Protein AF-A0A366EVU4-F1 (afdb_monomer_lite)

Foldseek 3Di:
DPDPQDADPDPVSLLVQQVVDPARPLRSLVVCLVCCVVCVVVLLVLLQCVLVVPCVRAPLSSNLSSLLSCLQVLALSCQLSLLSCLQAPQCNCVSNPVVLQQPLLQSNLSNPPLPLVSLLNSLQRPNGHLSNSLSSLLSSLLCCLPPVSDDPVVNVVSLVCCLPPGDDQAAGPSLVSSLLSCLLNLVPVCLVVNVVCVVSHNYPDPSADSVNSVVSSVQLVVDPSSCRSSVVSNSHHSNDSSVSVVVVVVVVVVVVVVVVVVVVVVPD

pLDDT: mean 89.35, std 13.61, range [29.69, 98.88]

Radius of gyration: 19.66 Å; chains: 1; bounding box: 48×46×54 Å

InterPro domains:
  IPR010602 Protein of unknown function DUF1186 [PF06685] (65-185)

Sequence (268 aa):
MPTDTTLPTTWNDALKALDDIEDPPREVLSWASANWDAAATRLVERLGEFAAGRRDRVSAAEAFYIAHLCGEKAETRAFPILCRLIAEDPRIADWLDDAVTETLPGILIRVFDGDAARLRNAIESEAGDAFARASALAALGYLVRARAAMTDGDMRAFLRRLRRDAAPRRESVFWLIWASTAADLGFAGMRAEVADLRREGFIPEGDFSRADFDARVALARSDATGLRAFAFDFVTPLDDATSAILTMAGVQAAQAARRLQALSAGRR

Secondary structure (DSSP, 8-state):
-----PPPSSHHHHHHHHHS-SS--HHHHHHHHHTHHHHHHHHHHHHHHHHTT-TTTS-HHHHHHHHHHHHHTT-GGGHHHHHHHHHH-TTHHHHHTTHHHHTHHHHHHHH--S-HHHHHHHHH-TTS-HHHHHHHHHHHHHHHHHS--S-HHHHHHHHHHHHHHPSP-SS-HHHHHHHHHHHHTT-GGGHHHHHHHHHTTSS-TTTS-HHHHHHHHHHHTSSSS--HHHHHTT------HHHHHHHHHHHHHHHHHHHHHHHHHTT-

Structure (mmCIF, N/CA/C/O backbone):
data_AF-A0A366EVU4-F1
#
_entry.id   AF-A0A366EVU4-F1
#
loop_
_atom_site.group_PDB
_atom_site.id
_atom_site.type_symbol
_atom_site.label_atom_id
_atom_site.label_alt_id
_atom_site.label_comp_id
_atom_site.label_asym_id
_atom_site.label_entity_id
_atom_site.label_seq_id
_atom_site.pdbx_PDB_ins_code
_atom_site.Cartn_x
_atom_site.Cartn_y
_atom_site.Cartn_z
_atom_site.occupancy
_atom_site.B_iso_or_equiv
_atom_site.auth_seq_id
_atom_site.auth_comp_id
_atom_site.auth_asym_id
_atom_site.auth_atom_id
_atom_site.pdbx_PDB_model_num
ATOM 1 N N . MET A 1 1 ? 25.890 21.118 -16.050 1.00 29.69 1 MET A N 1
ATOM 2 C CA . MET A 1 1 ? 26.001 21.015 -17.523 1.00 29.69 1 MET A CA 1
ATOM 3 C C . MET A 1 1 ? 24.804 20.219 -18.006 1.00 29.69 1 MET A C 1
ATOM 5 O O . MET A 1 1 ? 24.440 19.307 -17.276 1.00 29.69 1 MET A O 1
ATOM 9 N N . PRO A 1 2 ? 24.180 20.534 -19.151 1.00 34.12 2 PRO A N 1
ATOM 10 C CA . PRO A 1 2 ? 23.148 19.661 -19.688 1.00 34.12 2 PRO A CA 1
ATOM 11 C C . PRO A 1 2 ? 23.840 18.377 -20.155 1.00 34.12 2 PRO A C 1
ATOM 13 O O . PRO A 1 2 ? 24.667 18.414 -21.064 1.00 34.12 2 PRO A O 1
ATOM 16 N N . THR A 1 3 ? 23.584 17.264 -19.475 1.00 42.91 3 THR A N 1
ATOM 17 C CA . THR A 1 3 ? 23.908 15.943 -20.007 1.00 42.91 3 THR A CA 1
ATOM 18 C C . THR A 1 3 ? 23.044 15.751 -21.243 1.00 42.91 3 THR A C 1
ATOM 20 O O . THR A 1 3 ? 21.816 15.762 -21.155 1.00 42.91 3 THR A O 1
ATOM 23 N N . ASP A 1 4 ? 23.691 15.654 -22.402 1.00 44.03 4 ASP A N 1
ATOM 24 C CA . ASP A 1 4 ? 23.068 15.259 -23.661 1.00 44.03 4 ASP A CA 1
ATOM 25 C C . ASP A 1 4 ? 22.513 13.843 -23.475 1.00 44.03 4 ASP A C 1
ATOM 27 O O . ASP A 1 4 ? 23.221 12.845 -23.601 1.00 44.03 4 ASP A O 1
ATOM 31 N N . THR A 1 5 ? 21.273 13.767 -23.001 1.00 54.59 5 THR A N 1
ATOM 32 C CA . THR A 1 5 ? 20.633 12.506 -22.651 1.00 54.59 5 THR A CA 1
ATOM 33 C C . THR A 1 5 ? 19.845 12.090 -23.873 1.00 54.59 5 THR A C 1
ATOM 35 O O . THR A 1 5 ? 18.662 12.398 -24.016 1.00 54.59 5 THR A O 1
ATOM 38 N N . THR A 1 6 ? 20.531 11.448 -24.815 1.00 65.75 6 THR A N 1
ATOM 39 C CA . THR A 1 6 ? 19.868 10.769 -25.926 1.00 65.75 6 THR A CA 1
ATOM 40 C C . THR A 1 6 ? 18.819 9.824 -25.353 1.00 65.75 6 THR A C 1
ATOM 42 O O . THR A 1 6 ? 19.146 8.995 -24.501 1.00 65.75 6 THR A O 1
ATOM 45 N N . LEU A 1 7 ? 17.566 9.965 -25.802 1.00 66.44 7 LEU A N 1
ATOM 46 C CA . LEU A 1 7 ? 16.475 9.090 -25.380 1.00 66.44 7 LEU A CA 1
ATOM 47 C C . LEU A 1 7 ? 16.879 7.618 -25.564 1.00 66.44 7 LEU A C 1
ATOM 49 O O . LEU A 1 7 ? 17.498 7.295 -26.585 1.00 66.44 7 LEU A O 1
ATOM 53 N N . PRO A 1 8 ? 16.515 6.727 -24.622 1.00 73.25 8 PRO A N 1
ATOM 54 C CA . PRO A 1 8 ? 16.787 5.306 -24.760 1.00 73.25 8 PRO A CA 1
ATOM 55 C C . PRO A 1 8 ? 16.270 4.780 -26.099 1.00 73.25 8 PRO A C 1
ATOM 57 O O . PRO A 1 8 ? 15.150 5.084 -26.512 1.00 73.25 8 PRO A O 1
ATOM 60 N N . THR A 1 9 ? 17.080 3.973 -26.779 1.00 77.06 9 THR A N 1
ATOM 61 C CA . THR A 1 9 ? 16.638 3.253 -27.986 1.00 77.06 9 THR A CA 1
ATOM 62 C C . THR A 1 9 ? 16.285 1.803 -27.680 1.00 77.06 9 THR A C 1
ATOM 64 O O . THR A 1 9 ? 15.547 1.165 -28.429 1.00 77.06 9 THR A O 1
ATOM 67 N N . THR A 1 10 ? 16.772 1.293 -26.547 1.00 76.19 10 THR A N 1
ATOM 68 C CA . THR A 1 10 ? 16.483 -0.040 -26.030 1.00 76.19 10 THR A CA 1
ATOM 69 C C . THR A 1 10 ? 16.178 -0.000 -24.536 1.00 76.19 10 THR A C 1
ATOM 71 O O . THR A 1 10 ? 16.525 0.939 -23.821 1.00 76.19 10 THR A O 1
ATOM 74 N N . TRP A 1 11 ? 15.583 -1.081 -24.032 1.00 73.50 11 TRP A N 1
ATOM 75 C CA . TRP A 1 11 ? 15.345 -1.236 -22.599 1.00 73.50 11 TRP A CA 1
ATOM 76 C C . TRP A 1 11 ? 16.615 -1.341 -21.761 1.00 73.50 11 TRP A C 1
ATOM 78 O O . TRP A 1 11 ? 16.613 -0.900 -20.621 1.00 73.50 11 TRP A O 1
ATOM 88 N N . ASN A 1 12 ? 17.706 -1.884 -22.304 1.00 74.75 12 ASN A N 1
ATOM 89 C CA . ASN A 1 12 ? 18.972 -1.899 -21.573 1.00 74.75 12 ASN A CA 1
ATOM 90 C C . ASN A 1 12 ? 19.539 -0.481 -21.421 1.00 74.75 12 ASN A C 1
ATOM 92 O O . ASN A 1 12 ? 20.110 -0.178 -20.378 1.00 74.75 12 ASN A O 1
ATOM 96 N N . ASP A 1 13 ? 19.330 0.389 -22.415 1.00 76.06 13 ASP A N 1
ATOM 97 C CA . ASP A 1 13 ? 19.729 1.798 -22.329 1.00 76.06 13 ASP A CA 1
ATOM 98 C C . ASP A 1 13 ? 18.896 2.534 -21.274 1.00 76.06 13 ASP A C 1
ATOM 100 O O . ASP A 1 13 ? 19.444 3.300 -20.487 1.00 76.06 13 ASP A O 1
ATOM 104 N N . ALA A 1 14 ? 17.585 2.262 -21.221 1.00 74.44 14 ALA A N 1
ATOM 105 C CA . ALA A 1 14 ? 16.696 2.845 -20.221 1.00 74.44 14 ALA A CA 1
ATOM 106 C C . ALA A 1 14 ? 17.082 2.405 -18.802 1.00 74.44 14 ALA A C 1
ATOM 108 O O . ALA A 1 14 ? 17.233 3.254 -17.934 1.00 74.44 14 ALA A O 1
ATOM 109 N N . LEU A 1 15 ? 17.308 1.106 -18.571 1.00 71.44 15 LEU A N 1
ATOM 110 C CA . LEU A 1 15 ? 17.723 0.594 -17.257 1.00 71.44 15 LEU A CA 1
ATOM 111 C C . LEU A 1 15 ? 19.074 1.167 -16.823 1.00 71.44 15 LEU A C 1
ATOM 113 O O . LEU A 1 15 ? 19.212 1.607 -15.688 1.00 71.44 15 LEU A O 1
ATOM 117 N N . LYS A 1 16 ? 20.042 1.245 -17.742 1.00 74.19 16 LYS A N 1
ATOM 118 C CA . LYS A 1 16 ? 21.331 1.880 -17.459 1.00 74.19 16 LYS A CA 1
ATOM 119 C C . LYS A 1 16 ? 21.164 3.355 -17.077 1.00 74.19 16 LYS A C 1
ATOM 121 O O . LYS A 1 16 ? 21.779 3.809 -16.122 1.00 74.19 16 LYS A O 1
ATOM 126 N N . ALA A 1 17 ? 20.305 4.090 -17.784 1.00 70.38 17 ALA A N 1
ATOM 127 C CA . ALA A 1 17 ? 20.014 5.484 -17.459 1.00 70.38 17 ALA A CA 1
ATOM 128 C C . ALA A 1 17 ? 19.294 5.652 -16.107 1.00 70.38 17 ALA A C 1
ATOM 130 O O . ALA A 1 17 ? 19.452 6.688 -15.471 1.00 70.38 17 ALA A O 1
ATOM 131 N N . LEU A 1 18 ? 18.522 4.656 -15.665 1.00 68.25 18 LEU A N 1
ATOM 132 C CA . LEU A 1 18 ? 17.881 4.649 -14.346 1.00 68.25 18 LEU A CA 1
ATOM 133 C C . LEU A 1 18 ? 18.858 4.305 -13.207 1.00 68.25 18 LEU A C 1
ATOM 135 O O . LEU A 1 18 ? 18.639 4.748 -12.084 1.00 68.25 18 LEU A O 1
ATOM 139 N N . ASP A 1 19 ? 19.919 3.543 -13.489 1.00 66.81 19 ASP A N 1
ATOM 140 C CA . ASP A 1 19 ? 20.976 3.205 -12.523 1.00 66.81 19 ASP A CA 1
ATOM 141 C C . ASP A 1 19 ? 22.021 4.324 -12.359 1.00 66.81 19 ASP A C 1
ATOM 143 O O . ASP A 1 19 ? 22.561 4.514 -11.270 1.00 66.81 19 ASP A O 1
ATOM 147 N N . ASP A 1 20 ? 22.322 5.058 -13.435 1.00 60.28 20 ASP A N 1
ATOM 148 C CA . ASP A 1 20 ? 23.420 6.034 -13.475 1.00 60.28 20 ASP A CA 1
ATOM 149 C C . ASP A 1 20 ? 23.043 7.425 -12.903 1.00 60.28 20 ASP A C 1
ATOM 151 O O . ASP A 1 20 ? 23.913 8.297 -12.815 1.00 60.28 20 ASP A O 1
ATOM 155 N N . ILE A 1 21 ? 21.778 7.679 -12.529 1.00 57.12 21 ILE A N 1
ATOM 156 C CA . ILE A 1 21 ? 21.296 9.036 -12.210 1.00 57.12 21 ILE A CA 1
ATOM 157 C C . ILE A 1 21 ? 20.539 9.075 -10.873 1.00 57.12 21 ILE A C 1
ATOM 159 O O . ILE A 1 21 ? 19.572 8.351 -10.662 1.00 57.12 21 ILE A O 1
ATOM 163 N N . GLU A 1 22 ? 20.965 9.985 -9.989 1.00 51.53 22 GLU A N 1
ATOM 164 C CA . GLU A 1 22 ? 20.326 10.298 -8.695 1.00 51.53 22 GLU A CA 1
ATOM 165 C C . GLU A 1 22 ? 18.906 10.892 -8.865 1.00 51.53 22 GLU A C 1
ATOM 167 O O . GLU A 1 22 ? 18.117 10.900 -7.929 1.00 51.53 22 GLU A O 1
ATOM 172 N N . ASP A 1 23 ? 18.575 11.348 -10.079 1.00 55.62 23 ASP A N 1
ATOM 173 C CA . ASP A 1 23 ? 17.294 11.930 -10.489 1.00 55.62 23 ASP A CA 1
ATOM 174 C C . ASP A 1 23 ? 17.009 11.557 -11.965 1.00 55.62 23 ASP A C 1
ATOM 176 O O . ASP A 1 23 ? 17.580 12.154 -12.885 1.00 55.62 23 ASP A O 1
ATOM 180 N N . PRO A 1 24 ? 16.216 10.511 -12.246 1.00 59.44 24 PRO A N 1
ATOM 181 C CA . PRO A 1 24 ? 16.058 9.991 -13.593 1.00 59.44 24 PRO A CA 1
ATOM 182 C C . PRO A 1 24 ? 15.385 11.058 -14.467 1.00 59.44 24 PRO A C 1
ATOM 184 O O . PRO A 1 24 ? 14.379 11.653 -14.065 1.00 59.44 24 PRO A O 1
ATOM 187 N N . PRO A 1 25 ? 15.878 11.287 -15.693 1.00 66.69 25 PRO A N 1
ATOM 188 C CA . PRO A 1 25 ? 15.251 12.225 -16.600 1.00 66.69 25 PRO A CA 1
ATOM 189 C C . PRO A 1 25 ? 13.797 11.797 -16.791 1.00 66.69 25 PRO A C 1
ATOM 191 O O . PRO A 1 25 ? 13.524 10.640 -17.131 1.00 66.69 25 PRO A O 1
ATOM 194 N N . ARG A 1 26 ? 12.856 12.724 -16.581 1.00 75.56 26 ARG A N 1
ATOM 195 C CA . ARG A 1 26 ? 11.415 12.559 -16.861 1.00 75.56 26 ARG A CA 1
ATOM 196 C C . ARG A 1 26 ? 11.188 11.842 -18.194 1.00 75.56 26 ARG A C 1
ATOM 198 O O . ARG A 1 26 ? 10.256 11.053 -18.347 1.00 75.56 26 ARG A O 1
ATOM 205 N N . GLU A 1 27 ? 12.056 12.126 -19.152 1.00 76.81 27 GLU A N 1
ATOM 206 C CA . GLU A 1 27 ? 12.113 11.572 -20.490 1.00 76.81 27 GLU A CA 1
ATOM 207 C C . GLU A 1 27 ? 12.311 10.046 -20.515 1.00 76.81 27 GLU A C 1
ATOM 209 O O . GLU A 1 27 ? 11.649 9.369 -21.301 1.00 76.81 27 GLU A O 1
ATOM 214 N N . VAL A 1 28 ? 13.157 9.486 -19.643 1.00 78.69 28 VAL A N 1
ATOM 215 C CA . VAL A 1 28 ? 13.416 8.037 -19.553 1.00 78.69 28 VAL A CA 1
ATOM 216 C C . VAL A 1 28 ? 12.201 7.306 -18.990 1.00 78.69 28 VAL A C 1
ATOM 218 O O . VAL A 1 28 ? 11.777 6.308 -19.570 1.00 78.69 28 VAL A O 1
ATOM 221 N N . LEU A 1 29 ? 11.591 7.823 -17.916 1.00 80.56 29 LEU A N 1
ATOM 222 C CA . LEU A 1 29 ? 10.367 7.248 -17.340 1.00 80.56 29 LEU A CA 1
ATOM 223 C C . LEU A 1 29 ? 9.184 7.338 -18.312 1.00 80.56 29 LEU A C 1
ATOM 225 O O . LEU A 1 29 ? 8.443 6.369 -18.494 1.00 80.56 29 LEU A O 1
ATOM 229 N N . SER A 1 30 ? 9.058 8.467 -19.012 1.00 83.00 30 SER A N 1
ATOM 230 C CA . SER A 1 30 ? 8.025 8.657 -20.037 1.00 83.00 30 SER A CA 1
ATOM 231 C C . SER A 1 30 ? 8.215 7.692 -21.209 1.00 83.00 30 SER A C 1
ATOM 233 O O . SER A 1 30 ? 7.257 7.067 -21.665 1.00 83.00 30 SER A O 1
ATOM 235 N N . TRP A 1 31 ? 9.455 7.521 -21.681 1.00 84.88 31 TRP A N 1
ATOM 236 C CA . TRP A 1 31 ? 9.775 6.559 -22.735 1.00 84.88 31 TRP A CA 1
ATOM 237 C C . TRP A 1 31 ? 9.481 5.122 -22.288 1.00 84.88 31 TRP A C 1
ATOM 239 O O . TRP A 1 31 ? 8.867 4.358 -23.034 1.00 84.88 31 TRP A O 1
ATOM 249 N N . ALA A 1 32 ? 9.861 4.772 -21.060 1.00 83.94 32 ALA A N 1
ATOM 250 C CA . ALA A 1 32 ? 9.613 3.471 -20.452 1.00 83.94 32 ALA A CA 1
ATOM 251 C C . ALA A 1 32 ? 8.111 3.139 -20.387 1.00 83.94 32 ALA A C 1
ATOM 253 O O . ALA A 1 32 ? 7.691 2.066 -20.825 1.00 83.94 32 ALA A O 1
ATOM 254 N N . SER A 1 33 ? 7.284 4.080 -19.922 1.00 86.00 33 SER A N 1
ATOM 255 C CA . SER A 1 33 ? 5.824 3.917 -19.894 1.00 86.00 33 SER A CA 1
ATOM 256 C C . SER A 1 33 ? 5.210 3.785 -21.297 1.00 86.00 33 SER A C 1
ATOM 258 O O . SER A 1 33 ? 4.306 2.965 -21.513 1.00 86.00 33 SER A O 1
ATOM 260 N N . ALA A 1 34 ? 5.724 4.542 -22.274 1.00 88.75 34 ALA A N 1
ATOM 261 C CA . ALA A 1 34 ? 5.261 4.497 -23.663 1.00 88.75 34 ALA A CA 1
ATOM 262 C C . ALA A 1 34 ? 5.628 3.186 -24.384 1.00 88.75 34 ALA A C 1
ATOM 264 O O . ALA A 1 34 ? 4.917 2.771 -25.296 1.00 88.75 34 ALA A O 1
ATOM 265 N N . ASN A 1 35 ? 6.702 2.513 -23.963 1.00 88.81 35 ASN A N 1
ATOM 266 C CA . ASN A 1 35 ? 7.190 1.262 -24.557 1.00 88.81 35 ASN A CA 1
ATOM 267 C C . ASN A 1 35 ? 6.871 0.026 -23.695 1.00 88.81 35 ASN A C 1
ATOM 269 O O . ASN A 1 35 ? 7.536 -1.008 -23.816 1.00 88.81 35 ASN A O 1
ATOM 273 N N . TRP A 1 36 ? 5.857 0.127 -22.827 1.00 91.44 36 TRP A N 1
ATOM 274 C CA . TRP A 1 36 ? 5.520 -0.897 -21.837 1.00 91.44 36 TRP A CA 1
ATOM 275 C C . TRP A 1 36 ? 5.253 -2.280 -22.438 1.00 91.44 36 TRP A C 1
ATOM 277 O O . TRP A 1 36 ? 5.803 -3.261 -21.948 1.00 91.44 36 TRP A O 1
ATOM 287 N N . ASP A 1 37 ? 4.472 -2.381 -23.516 1.00 92.38 37 ASP A N 1
ATOM 288 C CA . ASP A 1 37 ? 4.055 -3.680 -24.072 1.00 92.38 37 ASP A CA 1
ATOM 289 C C . ASP A 1 37 ? 5.243 -4.545 -24.521 1.00 92.38 37 ASP A C 1
ATOM 291 O O . ASP A 1 37 ? 5.231 -5.766 -24.364 1.00 92.38 37 ASP A O 1
ATOM 295 N N . ALA A 1 38 ? 6.310 -3.915 -25.019 1.00 88.75 38 ALA A N 1
ATOM 296 C CA . ALA A 1 38 ? 7.547 -4.600 -25.390 1.00 88.75 38 ALA A CA 1
ATOM 297 C C . ALA A 1 38 ? 8.423 -4.961 -24.173 1.00 88.75 38 ALA A C 1
ATOM 299 O O . ALA A 1 38 ? 9.298 -5.823 -24.265 1.00 88.75 38 ALA A O 1
ATOM 300 N N . ALA A 1 39 ? 8.207 -4.294 -23.039 1.00 89.25 39 ALA A N 1
ATOM 301 C CA . ALA A 1 39 ? 9.029 -4.368 -21.835 1.00 89.25 39 ALA A CA 1
ATOM 302 C C . ALA A 1 39 ? 8.491 -5.299 -20.759 1.00 89.25 39 ALA A C 1
ATOM 304 O O . ALA A 1 39 ? 9.267 -5.896 -20.011 1.00 89.25 39 ALA A O 1
ATOM 305 N N . ALA A 1 40 ? 7.163 -5.338 -20.632 1.00 93.31 40 ALA A N 1
ATOM 306 C CA . ALA A 1 40 ? 6.477 -5.638 -19.384 1.00 93.31 40 ALA A CA 1
ATOM 307 C C . ALA A 1 40 ? 6.938 -6.966 -18.787 1.00 93.31 40 ALA A C 1
ATOM 309 O O . ALA A 1 40 ? 7.302 -7.036 -17.619 1.00 93.31 40 ALA A O 1
ATOM 310 N N . THR A 1 41 ? 7.012 -8.008 -19.619 1.00 95.19 41 THR A N 1
ATOM 311 C CA . THR A 1 41 ? 7.475 -9.336 -19.199 1.00 95.19 41 THR A CA 1
ATOM 312 C C . THR A 1 41 ? 8.881 -9.293 -18.602 1.00 95.19 41 THR A C 1
ATOM 314 O O . THR A 1 41 ? 9.074 -9.776 -17.491 1.00 95.19 41 THR A O 1
ATOM 317 N N . ARG A 1 42 ? 9.842 -8.650 -19.275 1.00 93.19 42 ARG A N 1
ATOM 318 C CA . ARG A 1 42 ? 11.226 -8.545 -18.789 1.00 93.19 42 ARG A CA 1
ATOM 319 C C . ARG A 1 42 ? 11.309 -7.729 -17.499 1.00 93.19 42 ARG A C 1
ATOM 321 O O . ARG A 1 42 ? 12.066 -8.088 -16.607 1.00 93.19 42 ARG A O 1
ATOM 328 N N . LEU A 1 43 ? 10.557 -6.636 -17.385 1.00 93.31 43 LEU A N 1
ATOM 329 C CA . LEU A 1 43 ? 10.581 -5.795 -16.183 1.00 93.31 43 LEU A CA 1
ATOM 330 C C . LEU A 1 43 ? 9.976 -6.519 -14.977 1.00 93.31 43 LEU A C 1
ATOM 332 O O . LEU A 1 43 ? 10.569 -6.524 -13.901 1.00 93.31 43 LEU A O 1
ATOM 336 N N . VAL A 1 44 ? 8.848 -7.206 -15.166 1.00 97.31 44 VAL A N 1
ATOM 337 C CA . VAL A 1 44 ? 8.234 -8.037 -14.121 1.00 97.31 44 VAL A CA 1
ATOM 338 C C . VAL A 1 44 ? 9.175 -9.165 -13.696 1.00 97.31 44 VAL A C 1
ATOM 340 O O . VAL A 1 44 ? 9.315 -9.422 -12.501 1.00 97.31 44 VAL A O 1
ATOM 343 N N . GLU A 1 45 ? 9.866 -9.810 -14.642 1.00 96.94 45 GLU A N 1
ATOM 344 C CA . GLU A 1 45 ? 10.896 -10.807 -14.333 1.00 96.94 45 GLU A CA 1
ATOM 345 C C . GLU A 1 45 ? 12.005 -10.210 -13.465 1.00 96.94 45 GLU A C 1
ATOM 347 O O . GLU A 1 45 ? 12.349 -10.809 -12.448 1.00 96.94 45 GLU A O 1
ATOM 352 N N . ARG A 1 46 ? 12.507 -9.014 -13.806 1.00 95.88 46 ARG A N 1
ATOM 353 C CA . ARG A 1 46 ? 13.543 -8.294 -13.042 1.00 95.88 46 ARG A CA 1
ATOM 354 C C . ARG A 1 46 ? 13.085 -7.940 -11.629 1.00 95.88 46 ARG A C 1
ATOM 356 O O . ARG A 1 46 ? 13.803 -8.239 -10.675 1.00 95.88 46 ARG A O 1
ATOM 363 N N . LEU A 1 47 ? 11.859 -7.446 -11.458 1.00 97.44 47 LEU A N 1
ATOM 364 C CA . LEU A 1 47 ? 11.274 -7.251 -10.125 1.00 97.44 47 LEU A CA 1
ATOM 365 C C . LEU A 1 47 ? 11.184 -8.575 -9.344 1.00 97.44 47 LEU A C 1
ATOM 367 O O . LEU A 1 47 ? 11.470 -8.622 -8.147 1.00 97.44 47 LEU A O 1
ATOM 371 N N . GLY A 1 48 ? 10.849 -9.674 -10.025 1.00 98.19 48 GLY A N 1
ATOM 372 C CA . GLY A 1 48 ? 10.873 -11.021 -9.455 1.00 98.19 48 GLY A CA 1
ATOM 373 C C . GLY A 1 48 ? 12.276 -11.482 -9.038 1.00 98.19 48 GLY A C 1
ATOM 374 O O . GLY A 1 48 ? 12.428 -12.093 -7.979 1.00 98.19 48 GLY A O 1
ATOM 375 N N . GLU A 1 49 ? 13.317 -11.176 -9.820 1.00 97.75 49 GLU A N 1
ATOM 376 C CA . GLU A 1 49 ? 14.711 -11.477 -9.461 1.00 97.75 49 GLU A CA 1
ATOM 377 C C . GLU A 1 49 ? 15.134 -10.718 -8.198 1.00 97.75 49 GLU A C 1
ATOM 379 O O . GLU A 1 49 ? 15.721 -11.309 -7.286 1.00 97.75 49 GLU A O 1
ATOM 384 N N . PHE A 1 50 ? 14.774 -9.436 -8.119 1.00 97.25 50 PHE A N 1
ATOM 385 C CA . PHE A 1 50 ? 15.028 -8.580 -6.965 1.00 97.25 50 PHE A CA 1
ATOM 386 C C . PHE A 1 50 ? 14.349 -9.105 -5.692 1.00 97.25 50 PHE A C 1
ATOM 388 O O . PHE A 1 50 ? 14.993 -9.219 -4.642 1.00 97.25 50 PHE A O 1
ATOM 395 N N . ALA A 1 51 ? 13.076 -9.503 -5.797 1.00 97.25 51 ALA A N 1
ATOM 396 C CA . ALA A 1 51 ? 12.317 -10.124 -4.710 1.00 97.25 51 ALA A CA 1
ATOM 397 C C . ALA A 1 51 ? 12.863 -11.499 -4.299 1.00 97.25 51 ALA A C 1
ATOM 399 O O . ALA A 1 51 ? 12.745 -11.894 -3.144 1.00 97.25 51 ALA A O 1
ATOM 400 N N . ALA A 1 52 ? 13.510 -12.220 -5.218 1.00 96.94 52 ALA A N 1
ATOM 401 C CA . ALA A 1 52 ? 14.223 -13.461 -4.921 1.00 96.94 52 ALA A CA 1
ATOM 402 C C . ALA A 1 52 ? 15.617 -13.237 -4.297 1.00 96.94 52 ALA A C 1
ATOM 404 O O . ALA A 1 52 ? 16.358 -14.200 -4.109 1.00 96.94 52 ALA A O 1
ATOM 405 N N . GLY A 1 53 ? 15.992 -11.989 -3.992 1.00 94.56 53 GLY A N 1
ATOM 406 C CA . GLY A 1 53 ? 17.260 -11.644 -3.348 1.00 94.56 53 GLY A CA 1
ATOM 407 C C . GLY A 1 53 ? 18.439 -11.456 -4.305 1.00 94.56 53 GLY A C 1
ATOM 408 O O . GLY A 1 53 ? 19.559 -11.273 -3.835 1.00 94.56 53 GLY A O 1
ATOM 409 N N . ARG A 1 54 ? 18.220 -11.447 -5.631 1.00 94.31 54 ARG A N 1
ATOM 410 C CA . ARG A 1 54 ? 19.275 -11.216 -6.642 1.00 94.31 54 ARG A CA 1
ATOM 411 C C . ARG A 1 54 ? 19.617 -9.728 -6.788 1.00 94.31 54 ARG A C 1
ATOM 413 O O . ARG A 1 54 ? 19.525 -9.148 -7.869 1.00 94.31 54 ARG A O 1
ATOM 420 N N . ARG A 1 55 ? 19.992 -9.106 -5.665 1.00 88.94 55 ARG A N 1
ATOM 421 C CA . ARG A 1 55 ? 20.350 -7.678 -5.545 1.00 88.94 55 ARG A CA 1
ATOM 422 C C . ARG A 1 55 ? 21.683 -7.336 -6.229 1.00 88.94 55 ARG A C 1
ATOM 424 O O . ARG A 1 55 ? 21.993 -6.169 -6.411 1.00 88.94 55 ARG A O 1
ATOM 431 N N . ASP A 1 56 ? 22.451 -8.348 -6.629 1.00 89.50 56 ASP A N 1
ATOM 432 C CA . ASP A 1 56 ? 23.622 -8.241 -7.505 1.00 89.50 56 ASP A CA 1
ATOM 433 C C . ASP A 1 56 ? 23.252 -8.010 -8.983 1.00 89.50 56 ASP A C 1
ATOM 435 O O . ASP A 1 56 ? 24.099 -7.580 -9.763 1.00 89.50 56 ASP A O 1
ATOM 439 N N . ARG A 1 57 ? 22.005 -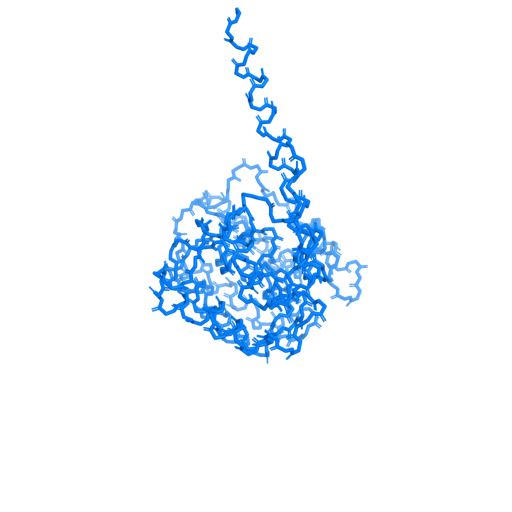8.310 -9.382 1.00 87.62 57 ARG A N 1
ATOM 440 C CA . ARG A 1 57 ? 21.540 -8.246 -10.783 1.00 87.62 57 ARG A CA 1
ATOM 441 C C . ARG A 1 57 ? 20.539 -7.140 -11.073 1.00 87.62 57 ARG A C 1
ATOM 443 O O . ARG A 1 57 ? 20.379 -6.760 -12.235 1.00 87.62 57 ARG A O 1
ATOM 45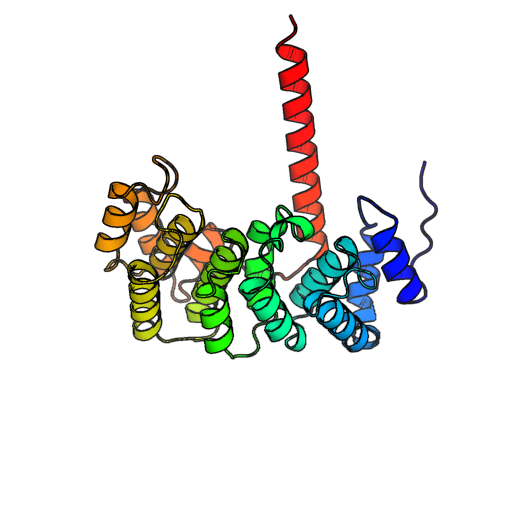0 N N . VAL A 1 58 ? 19.817 -6.720 -10.043 1.00 90.50 58 VAL A N 1
ATOM 451 C CA . VAL A 1 58 ? 18.780 -5.694 -10.109 1.00 90.50 58 VAL A CA 1
ATOM 452 C C . VAL A 1 58 ? 19.041 -4.746 -8.953 1.00 90.50 58 VAL A C 1
ATOM 454 O O . VAL A 1 58 ? 19.045 -5.172 -7.793 1.00 90.50 58 VAL A O 1
ATOM 457 N N . SER A 1 59 ? 19.321 -3.488 -9.279 1.00 91.06 59 SER A N 1
ATOM 458 C CA . SER A 1 59 ? 19.632 -2.469 -8.283 1.00 91.06 59 SER A CA 1
ATOM 459 C C . SER A 1 59 ? 18.371 -2.053 -7.508 1.00 91.06 59 SER A C 1
ATOM 461 O O . SER A 1 59 ? 17.240 -2.358 -7.896 1.00 91.06 59 SER A O 1
ATOM 463 N N . ALA A 1 60 ? 18.560 -1.354 -6.387 1.00 91.62 60 ALA A N 1
ATOM 464 C CA . ALA A 1 60 ? 17.460 -0.754 -5.629 1.00 91.62 60 ALA A CA 1
ATOM 465 C C . ALA A 1 60 ? 16.702 0.301 -6.453 1.00 91.62 60 ALA A C 1
ATOM 467 O O . ALA A 1 60 ? 15.473 0.270 -6.492 1.00 91.62 60 ALA A O 1
ATOM 468 N N . ALA A 1 61 ? 17.435 1.177 -7.150 1.00 88.06 61 ALA A N 1
ATOM 469 C CA . ALA A 1 61 ? 16.865 2.205 -8.018 1.00 88.06 61 ALA A CA 1
ATOM 470 C C . ALA A 1 61 ? 16.043 1.576 -9.149 1.00 88.06 61 ALA A C 1
ATOM 472 O O . ALA A 1 61 ? 14.912 1.971 -9.422 1.00 88.06 61 ALA A O 1
ATOM 473 N N . GLU A 1 62 ? 16.563 0.519 -9.761 1.00 89.62 62 GLU A N 1
ATOM 474 C CA . GLU A 1 62 ? 15.855 -0.179 -10.819 1.00 89.62 62 GLU A CA 1
ATOM 475 C C . GLU A 1 62 ? 14.536 -0.797 -10.329 1.00 89.62 62 GLU A C 1
ATOM 477 O O . GLU A 1 62 ? 13.484 -0.607 -10.945 1.00 89.62 62 GLU A O 1
ATOM 482 N N . ALA A 1 63 ? 14.567 -1.500 -9.192 1.00 94.50 63 ALA A N 1
ATOM 483 C CA . ALA A 1 63 ? 13.370 -2.082 -8.592 1.00 94.50 63 ALA A CA 1
ATOM 484 C C . ALA A 1 63 ? 12.338 -1.013 -8.200 1.00 94.50 63 ALA A C 1
ATOM 486 O O . ALA A 1 63 ? 11.140 -1.223 -8.410 1.00 94.50 63 ALA A O 1
ATOM 487 N N . PHE A 1 64 ? 12.800 0.137 -7.698 1.00 94.31 64 PHE A N 1
ATOM 488 C CA . PHE A 1 64 ? 11.968 1.306 -7.421 1.00 94.31 64 PHE A CA 1
ATOM 489 C C . PHE A 1 64 ? 11.186 1.735 -8.668 1.00 94.31 64 PHE A C 1
ATOM 491 O O . PHE A 1 64 ? 9.952 1.777 -8.630 1.00 94.31 64 PHE A O 1
ATOM 498 N N . TYR A 1 65 ? 11.857 1.982 -9.796 1.00 91.88 65 TYR A N 1
ATOM 499 C CA . TYR A 1 65 ? 11.175 2.442 -11.012 1.00 91.88 65 TYR A CA 1
ATOM 500 C C . TYR A 1 65 ? 10.269 1.381 -11.620 1.00 91.88 65 TYR A C 1
ATOM 502 O O . TYR A 1 65 ? 9.160 1.699 -12.054 1.00 91.88 65 TYR A O 1
ATOM 510 N N . ILE A 1 66 ? 10.694 0.115 -11.615 1.00 94.25 66 ILE A N 1
ATOM 511 C CA . ILE A 1 66 ? 9.860 -0.978 -12.118 1.00 94.25 66 ILE A CA 1
ATOM 512 C C . ILE A 1 66 ? 8.568 -1.088 -11.300 1.00 94.25 66 ILE A C 1
ATOM 514 O O . ILE A 1 66 ? 7.497 -1.222 -11.889 1.00 94.25 66 ILE A O 1
ATOM 518 N N . ALA A 1 67 ? 8.631 -0.995 -9.967 1.00 97.31 67 ALA A N 1
ATOM 519 C CA . ALA A 1 67 ? 7.440 -1.054 -9.119 1.00 97.31 67 ALA A CA 1
ATOM 520 C C . ALA A 1 67 ? 6.448 0.079 -9.436 1.00 97.31 67 ALA A C 1
ATOM 522 O O . ALA A 1 67 ? 5.246 -0.170 -9.567 1.00 97.31 67 ALA A O 1
ATOM 523 N N . HIS A 1 68 ? 6.948 1.301 -9.627 1.00 95.94 68 HIS A N 1
ATOM 524 C CA . HIS A 1 68 ? 6.126 2.458 -9.980 1.00 95.94 68 HIS A CA 1
ATOM 525 C C . HIS A 1 68 ? 5.487 2.321 -11.368 1.00 95.94 68 HIS A C 1
ATOM 527 O O . HIS A 1 68 ? 4.281 2.533 -11.509 1.00 95.94 68 HIS A O 1
ATOM 533 N N . LEU A 1 69 ? 6.258 1.900 -12.376 1.00 94.62 69 LEU A N 1
ATOM 534 C CA . LEU A 1 69 ? 5.738 1.659 -13.724 1.00 94.62 69 LEU A CA 1
ATOM 535 C C . LEU A 1 69 ? 4.693 0.534 -13.729 1.00 94.62 69 LEU A C 1
ATOM 537 O O . LEU A 1 69 ? 3.639 0.688 -14.339 1.00 94.62 69 LEU A O 1
ATOM 541 N N . CYS A 1 70 ? 4.916 -0.560 -12.992 1.00 97.44 70 CYS A N 1
ATOM 542 C CA . CYS A 1 70 ? 3.902 -1.601 -12.810 1.00 97.44 70 CYS A CA 1
ATOM 543 C C . CYS A 1 70 ? 2.594 -1.027 -12.237 1.00 97.44 70 CYS A C 1
ATOM 545 O O . CYS A 1 70 ? 1.514 -1.389 -12.707 1.00 97.44 70 CYS A O 1
ATOM 547 N N . GLY A 1 71 ? 2.686 -0.116 -11.260 1.00 97.75 71 GLY A N 1
ATOM 548 C CA . GLY A 1 71 ? 1.543 0.611 -10.700 1.00 97.75 71 GLY A CA 1
ATOM 549 C C . GLY A 1 71 ? 0.789 1.428 -11.750 1.00 97.75 71 GLY A C 1
ATOM 550 O O . GLY A 1 71 ? -0.400 1.196 -11.977 1.00 97.75 71 GLY A O 1
ATOM 551 N N . GLU A 1 72 ? 1.484 2.323 -12.451 1.00 95.88 72 GLU A N 1
ATOM 552 C CA . GLU A 1 72 ? 0.892 3.159 -13.507 1.00 95.88 72 GLU A CA 1
ATOM 553 C C . GLU A 1 72 ? 0.169 2.302 -14.562 1.00 95.88 72 GLU A C 1
ATOM 555 O O . GLU A 1 72 ? -1.002 2.521 -14.898 1.00 95.88 72 GLU A O 1
ATOM 560 N N . LYS A 1 73 ? 0.840 1.242 -15.023 1.00 97.12 73 LYS A N 1
ATOM 561 C CA . LYS A 1 73 ? 0.358 0.359 -16.092 1.00 97.12 73 LYS A CA 1
ATOM 562 C C . LYS A 1 73 ? -0.619 -0.721 -15.620 1.00 97.12 73 LYS A C 1
ATOM 564 O O . LYS A 1 73 ? -1.091 -1.490 -16.453 1.00 97.12 73 LYS A O 1
ATOM 569 N N . ALA A 1 74 ? -0.954 -0.756 -14.327 1.00 97.56 74 ALA A N 1
ATOM 570 C CA . ALA A 1 74 ? -1.820 -1.765 -13.712 1.00 97.56 74 ALA A CA 1
ATOM 571 C C . ALA A 1 74 ? -1.383 -3.213 -14.026 1.00 9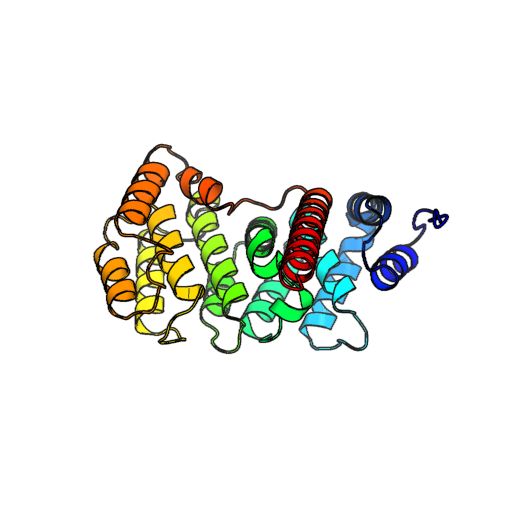7.56 74 ALA A C 1
ATOM 573 O O . ALA A 1 74 ? -2.203 -4.088 -14.308 1.00 97.56 74 ALA A O 1
ATOM 574 N N . GLU A 1 75 ? -0.075 -3.469 -13.986 1.00 98.31 75 GLU A N 1
ATOM 575 C CA . GLU A 1 75 ? 0.510 -4.780 -14.271 1.00 98.31 75 GLU A CA 1
ATOM 576 C C . GLU A 1 75 ? 0.269 -5.756 -13.114 1.00 98.31 75 GLU A C 1
ATOM 578 O O . GLU A 1 75 ? 1.006 -5.794 -12.126 1.00 98.31 75 GLU A O 1
ATOM 583 N N . THR A 1 76 ? -0.770 -6.578 -13.240 1.00 98.56 76 THR A N 1
ATOM 584 C CA . THR A 1 76 ? -1.213 -7.480 -12.169 1.00 98.56 76 THR A CA 1
ATOM 585 C C . THR A 1 76 ? -0.210 -8.582 -11.841 1.00 98.56 76 THR A C 1
ATOM 587 O O . THR A 1 76 ? -0.166 -9.041 -10.699 1.00 98.56 76 THR A O 1
ATOM 590 N N . ARG A 1 77 ? 0.684 -8.956 -12.770 1.00 98.62 77 ARG A N 1
ATOM 591 C CA . ARG A 1 77 ? 1.764 -9.923 -12.485 1.00 98.62 77 ARG A CA 1
ATOM 592 C C . ARG A 1 77 ? 2.734 -9.423 -11.407 1.00 98.62 77 ARG A C 1
ATOM 594 O O . ARG A 1 77 ? 3.391 -10.240 -10.765 1.00 98.62 77 ARG A O 1
ATOM 601 N N . ALA A 1 78 ? 2.812 -8.109 -11.177 1.00 98.69 78 ALA A N 1
ATOM 602 C CA . ALA A 1 78 ? 3.647 -7.526 -10.129 1.00 98.69 78 ALA A CA 1
ATOM 603 C C . ALA A 1 78 ? 3.054 -7.695 -8.721 1.00 98.69 78 ALA A C 1
ATOM 605 O O . ALA A 1 78 ? 3.802 -7.735 -7.746 1.00 98.69 78 ALA A O 1
ATOM 606 N N . PHE A 1 79 ? 1.733 -7.837 -8.586 1.00 98.88 79 PHE A N 1
ATOM 607 C CA . PHE A 1 79 ? 1.066 -7.922 -7.286 1.00 98.88 79 PHE A CA 1
ATOM 608 C C . PHE A 1 79 ? 1.575 -9.042 -6.374 1.00 98.88 79 PHE A C 1
ATOM 610 O O . PHE A 1 79 ? 1.925 -8.744 -5.226 1.00 98.88 79 PHE A O 1
ATOM 617 N N . PRO A 1 80 ? 1.705 -10.305 -6.827 1.00 98.81 80 PRO A N 1
ATOM 618 C CA . PRO A 1 80 ? 2.258 -11.347 -5.974 1.00 98.81 80 PRO A CA 1
ATOM 619 C C . PRO A 1 80 ? 3.717 -11.099 -5.579 1.00 98.81 80 PRO A C 1
ATOM 621 O O . PRO A 1 80 ? 4.117 -11.498 -4.485 1.00 98.81 80 PRO A O 1
ATOM 624 N N . ILE A 1 81 ? 4.493 -10.420 -6.427 1.00 98.81 81 ILE A N 1
ATOM 625 C CA . ILE A 1 81 ? 5.892 -10.072 -6.153 1.00 98.81 81 ILE A CA 1
ATOM 626 C C . ILE A 1 81 ? 5.967 -8.985 -5.074 1.00 98.81 81 ILE A C 1
ATOM 628 O O . ILE A 1 81 ? 6.714 -9.128 -4.108 1.00 98.81 81 ILE A O 1
ATOM 632 N N . LEU A 1 82 ? 5.148 -7.937 -5.194 1.00 98.81 82 LEU A N 1
ATOM 633 C CA . LEU A 1 82 ? 5.073 -6.853 -4.214 1.00 98.81 82 LEU A CA 1
ATOM 634 C C . LEU A 1 82 ? 4.551 -7.347 -2.862 1.00 98.81 82 LEU A C 1
ATOM 636 O O . LEU A 1 82 ? 5.135 -7.020 -1.834 1.00 98.81 82 LEU A O 1
ATOM 640 N N . CYS A 1 83 ? 3.521 -8.200 -2.843 1.00 98.88 83 CYS A N 1
ATOM 641 C CA . CYS A 1 83 ? 3.047 -8.817 -1.601 1.00 98.88 83 CYS A CA 1
ATOM 642 C C . CYS A 1 83 ? 4.148 -9.633 -0.913 1.00 98.88 83 CYS A C 1
ATOM 644 O O . CYS A 1 83 ? 4.267 -9.590 0.308 1.00 98.88 83 CYS A O 1
ATOM 646 N N . ARG A 1 84 ? 4.966 -10.360 -1.685 1.00 98.69 84 ARG A N 1
ATOM 647 C CA . ARG A 1 84 ? 6.107 -11.103 -1.144 1.00 98.69 84 ARG A CA 1
ATOM 648 C C . ARG A 1 84 ? 7.157 -10.168 -0.546 1.00 98.69 84 ARG A C 1
ATOM 650 O O . ARG A 1 84 ? 7.590 -10.405 0.573 1.00 98.69 84 ARG A O 1
ATOM 657 N N . LEU A 1 85 ? 7.535 -9.105 -1.259 1.00 98.69 85 LEU A N 1
ATOM 658 C CA . LEU A 1 85 ? 8.469 -8.094 -0.750 1.00 98.69 85 LEU A CA 1
ATOM 659 C C . LEU A 1 85 ? 7.956 -7.468 0.553 1.00 98.69 85 LEU A C 1
ATOM 661 O O . LEU A 1 85 ? 8.696 -7.414 1.524 1.00 98.69 85 LEU A O 1
ATOM 665 N N . ILE A 1 86 ? 6.680 -7.083 0.616 1.00 98.75 86 ILE A N 1
ATOM 666 C CA . ILE A 1 86 ? 6.066 -6.538 1.838 1.00 98.75 86 ILE A CA 1
ATOM 667 C C . ILE A 1 86 ? 6.113 -7.555 2.982 1.00 98.75 86 ILE A C 1
ATOM 669 O O . ILE A 1 86 ? 6.339 -7.175 4.125 1.00 98.75 86 ILE A O 1
ATOM 673 N N . ALA A 1 87 ? 5.899 -8.838 2.687 1.00 98.62 87 ALA A N 1
ATOM 674 C CA . ALA A 1 87 ? 5.883 -9.885 3.698 1.00 98.62 87 ALA A CA 1
ATOM 675 C C . ALA A 1 87 ? 7.282 -10.262 4.215 1.00 98.62 87 ALA A C 1
ATOM 677 O O . ALA A 1 87 ? 7.409 -10.659 5.372 1.00 98.62 87 ALA A O 1
ATOM 678 N N . GLU A 1 88 ? 8.307 -10.210 3.363 1.00 98.25 88 GLU A N 1
ATOM 679 C CA . GLU A 1 88 ? 9.602 -10.866 3.605 1.00 98.25 88 GLU A CA 1
ATOM 680 C C . GLU A 1 88 ? 10.801 -9.906 3.645 1.00 98.25 88 GLU A C 1
ATOM 682 O O . GLU A 1 88 ? 11.848 -10.296 4.160 1.00 98.25 88 GLU A O 1
ATOM 687 N N . ASP A 1 89 ? 10.695 -8.688 3.101 1.00 97.81 89 ASP A N 1
ATOM 688 C CA . ASP A 1 89 ? 11.801 -7.725 3.029 1.00 97.81 89 ASP A CA 1
ATOM 689 C C . ASP A 1 89 ? 11.708 -6.685 4.166 1.00 97.81 89 ASP A C 1
ATOM 691 O O . ASP A 1 89 ? 10.987 -5.690 4.039 1.00 97.81 89 ASP A O 1
ATOM 695 N N . PRO A 1 90 ? 12.460 -6.849 5.275 1.00 96.62 90 PRO A N 1
ATOM 696 C CA . PRO A 1 90 ? 12.480 -5.872 6.365 1.00 96.62 90 PRO A CA 1
ATOM 697 C C . PRO A 1 90 ? 13.158 -4.553 5.973 1.00 96.62 90 PRO A C 1
ATOM 699 O O . PRO A 1 90 ? 13.137 -3.607 6.754 1.00 96.62 90 PRO A O 1
ATOM 702 N N . ARG A 1 91 ? 13.794 -4.490 4.795 1.00 96.12 91 ARG A N 1
ATOM 703 C CA . ARG A 1 91 ? 14.498 -3.316 4.263 1.00 96.12 91 ARG A CA 1
ATOM 704 C C . ARG A 1 91 ? 13.800 -2.739 3.040 1.00 96.12 91 ARG A C 1
ATOM 706 O O . ARG A 1 91 ? 14.416 -2.038 2.243 1.00 96.12 91 ARG A O 1
ATOM 713 N N . ILE A 1 92 ? 12.513 -3.033 2.866 1.00 97.75 92 ILE A N 1
ATOM 714 C CA . ILE A 1 92 ? 11.759 -2.505 1.732 1.00 97.75 92 ILE A CA 1
ATOM 715 C C . ILE A 1 92 ? 11.733 -0.968 1.720 1.00 97.75 92 ILE A C 1
ATOM 717 O O . ILE A 1 92 ? 11.830 -0.358 0.658 1.00 97.75 92 ILE A O 1
ATOM 721 N N . ALA A 1 93 ? 11.694 -0.349 2.904 1.00 95.44 93 ALA A N 1
ATOM 722 C CA . ALA A 1 93 ? 11.778 1.096 3.069 1.00 95.44 93 ALA A CA 1
ATOM 723 C C . ALA A 1 93 ? 13.138 1.669 2.629 1.00 95.44 93 ALA A C 1
ATOM 725 O O . ALA A 1 93 ? 13.182 2.804 2.184 1.00 95.44 93 ALA A O 1
ATOM 726 N N . ASP A 1 94 ? 14.230 0.897 2.660 1.00 94.56 94 ASP A N 1
ATOM 727 C CA . ASP A 1 94 ? 15.552 1.394 2.246 1.00 94.56 94 ASP A CA 1
ATOM 728 C C . ASP A 1 94 ? 15.623 1.658 0.733 1.00 94.56 94 ASP A C 1
ATOM 730 O O . ASP A 1 94 ? 16.401 2.498 0.291 1.00 94.56 94 ASP A O 1
ATOM 734 N N . TRP A 1 95 ? 14.855 0.915 -0.075 1.00 94.44 95 TRP A N 1
ATOM 735 C CA . TRP A 1 95 ? 14.859 1.070 -1.535 1.00 94.44 95 TRP A CA 1
ATOM 736 C C . TRP A 1 95 ? 13.612 1.758 -2.085 1.00 94.44 95 TRP A C 1
ATOM 738 O O . TRP A 1 95 ? 13.663 2.269 -3.200 1.00 94.44 95 TRP A O 1
ATOM 748 N N . LEU A 1 96 ? 12.506 1.772 -1.335 1.00 94.56 96 LEU A N 1
ATOM 749 C CA . LEU A 1 96 ? 11.353 2.615 -1.650 1.00 94.56 96 LEU A CA 1
ATOM 750 C C . LEU A 1 96 ? 11.489 4.036 -1.095 1.00 94.56 96 LEU A C 1
ATOM 752 O O . LEU A 1 96 ? 10.854 4.935 -1.636 1.00 94.56 96 LEU A O 1
ATOM 756 N N . ASP A 1 97 ? 12.302 4.248 -0.061 1.00 92.38 97 ASP A N 1
ATOM 757 C CA . ASP A 1 97 ? 12.402 5.520 0.663 1.00 92.38 97 ASP A CA 1
ATOM 758 C C . ASP A 1 97 ? 10.998 6.046 1.039 1.00 92.38 97 ASP A C 1
ATOM 760 O O . ASP A 1 97 ? 10.117 5.247 1.379 1.00 92.38 97 ASP A O 1
ATOM 764 N N . ASP A 1 98 ? 10.737 7.352 0.925 1.00 90.69 98 ASP A N 1
ATOM 765 C CA . ASP A 1 98 ? 9.422 7.956 1.186 1.00 90.69 98 ASP A CA 1
ATOM 766 C C . ASP A 1 98 ? 8.289 7.323 0.345 1.00 90.69 98 ASP A C 1
ATOM 768 O O . ASP A 1 98 ? 7.129 7.285 0.765 1.00 90.69 98 ASP A O 1
ATOM 772 N N . ALA A 1 99 ? 8.594 6.727 -0.814 1.00 94.06 99 ALA A N 1
ATOM 773 C CA . ALA A 1 99 ? 7.583 6.084 -1.655 1.00 94.06 99 ALA A CA 1
ATOM 774 C C . ALA A 1 99 ? 6.890 4.897 -0.959 1.00 94.06 99 ALA A C 1
ATOM 776 O O . ALA A 1 99 ? 5.780 4.516 -1.347 1.00 94.06 99 ALA A O 1
ATOM 777 N N . VAL A 1 100 ? 7.500 4.330 0.094 1.00 97.56 100 VAL A N 1
ATOM 778 C CA . VAL A 1 100 ? 6.892 3.255 0.890 1.00 97.56 100 VAL A CA 1
ATOM 779 C C . VAL A 1 100 ? 5.572 3.691 1.529 1.00 97.56 100 VAL A C 1
ATOM 781 O O . VAL A 1 100 ? 4.674 2.859 1.654 1.00 97.56 100 VAL A O 1
ATOM 784 N N . THR A 1 101 ? 5.416 4.967 1.893 1.00 94.00 101 THR A N 1
ATOM 785 C CA . THR A 1 101 ? 4.163 5.527 2.431 1.00 94.00 101 THR A CA 1
ATOM 786 C C . THR A 1 101 ? 3.371 6.306 1.393 1.00 94.00 101 THR A C 1
ATOM 788 O O . THR A 1 101 ? 2.144 6.250 1.420 1.00 94.00 101 THR A O 1
ATOM 791 N N . GLU A 1 102 ? 4.044 6.983 0.462 1.00 92.69 102 GLU A N 1
ATOM 792 C CA . GLU A 1 102 ? 3.390 7.920 -0.458 1.00 92.69 102 GLU A CA 1
ATOM 793 C C . GLU A 1 102 ? 2.760 7.241 -1.686 1.00 92.69 102 GLU A C 1
ATOM 795 O O . GLU A 1 102 ? 1.634 7.559 -2.065 1.00 92.69 102 GLU A O 1
ATOM 800 N N . THR A 1 103 ? 3.454 6.294 -2.329 1.00 96.88 103 THR A N 1
ATOM 801 C CA . THR A 1 103 ? 2.993 5.716 -3.610 1.00 96.88 103 THR A CA 1
ATOM 802 C C . THR A 1 103 ? 2.672 4.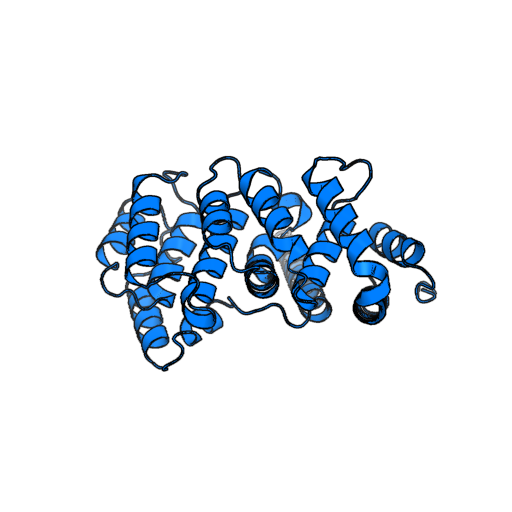233 -3.523 1.00 96.88 103 THR A C 1
ATOM 804 O O . THR A 1 103 ? 1.814 3.758 -4.272 1.00 96.88 103 THR A O 1
ATOM 807 N N . LEU A 1 104 ? 3.288 3.489 -2.597 1.00 98.56 104 LEU A N 1
ATOM 808 C CA . LEU A 1 104 ? 3.054 2.052 -2.444 1.00 98.56 104 LEU A CA 1
ATOM 809 C C . LEU A 1 104 ? 1.566 1.685 -2.272 1.00 98.56 104 LEU A C 1
ATOM 811 O O . LEU A 1 104 ? 1.144 0.724 -2.925 1.00 98.56 104 LEU A O 1
ATOM 815 N N . PRO A 1 105 ? 0.730 2.417 -1.495 1.00 98.56 105 PRO A N 1
ATOM 816 C CA . PRO A 1 105 ? -0.703 2.129 -1.446 1.00 98.56 105 PRO A CA 1
ATOM 817 C C . PRO A 1 105 ? -1.354 2.191 -2.835 1.00 98.56 105 PRO A C 1
ATOM 819 O O . PRO A 1 105 ? -2.075 1.274 -3.232 1.00 98.56 105 PRO A O 1
ATOM 822 N N . GLY A 1 106 ? -1.045 3.238 -3.605 1.00 98.50 106 GLY A N 1
ATOM 823 C CA . GLY A 1 106 ? -1.560 3.439 -4.958 1.00 98.50 106 GLY A CA 1
ATOM 824 C C . GLY A 1 106 ? -1.073 2.393 -5.954 1.00 98.50 106 GLY A C 1
ATOM 825 O O . GLY A 1 106 ? -1.870 1.912 -6.763 1.00 98.50 106 GLY A O 1
ATOM 826 N N . ILE A 1 107 ? 0.193 1.977 -5.860 1.00 98.75 107 ILE A N 1
ATOM 827 C CA . ILE A 1 107 ? 0.753 0.877 -6.659 1.00 98.75 107 ILE A CA 1
ATOM 828 C C . ILE A 1 107 ? -0.035 -0.409 -6.390 1.00 98.75 107 ILE A C 1
ATOM 830 O O . ILE A 1 107 ? -0.517 -1.041 -7.332 1.00 98.75 107 ILE A O 1
ATOM 834 N N . LEU A 1 108 ? -0.227 -0.774 -5.117 1.00 98.88 108 LEU A N 1
ATOM 835 C CA . LEU A 1 108 ? -0.953 -1.987 -4.724 1.00 98.88 108 LEU A CA 1
ATOM 836 C C . LEU A 1 108 ? -2.411 -1.973 -5.190 1.00 98.88 108 LEU A C 1
ATOM 838 O O . LEU A 1 108 ? -2.910 -2.995 -5.659 1.00 98.88 108 LEU A O 1
ATOM 842 N N . ILE A 1 109 ? -3.084 -0.822 -5.110 1.00 98.81 109 ILE A N 1
ATOM 843 C CA . ILE A 1 109 ? -4.453 -0.653 -5.616 1.00 98.81 109 ILE A CA 1
ATOM 844 C C . ILE A 1 109 ? -4.520 -0.933 -7.122 1.00 98.81 109 ILE A C 1
ATOM 846 O O . ILE A 1 109 ? -5.447 -1.601 -7.593 1.00 98.81 109 ILE A O 1
ATOM 850 N N . ARG A 1 110 ? -3.554 -0.419 -7.890 1.00 98.62 110 ARG A N 1
ATOM 851 C CA . ARG A 1 110 ? -3.534 -0.549 -9.352 1.00 98.62 110 ARG A CA 1
ATOM 852 C C . ARG A 1 110 ? -3.224 -1.968 -9.801 1.00 98.62 110 ARG A C 1
ATOM 854 O O . ARG A 1 110 ? -3.947 -2.491 -10.646 1.00 98.62 110 ARG A O 1
ATOM 861 N N . VAL A 1 111 ? -2.202 -2.587 -9.212 1.00 98.75 111 VAL A N 1
ATOM 862 C CA . VAL A 1 111 ? -1.751 -3.937 -9.583 1.00 98.75 111 VAL A CA 1
ATOM 863 C C . VAL A 1 111 ? -2.616 -5.050 -8.989 1.00 98.75 111 VAL A C 1
ATOM 865 O O . VAL A 1 111 ? -2.425 -6.203 -9.348 1.00 98.75 111 VAL A O 1
ATOM 868 N N . PHE A 1 112 ? -3.573 -4.742 -8.107 1.00 98.81 112 PHE A N 1
ATOM 869 C CA . PHE A 1 112 ? -4.424 -5.743 -7.460 1.00 98.81 112 PHE A CA 1
ATOM 870 C C . PHE A 1 112 ? -5.051 -6.732 -8.457 1.00 98.81 112 PHE A C 1
ATOM 872 O O . PHE A 1 112 ? -5.824 -6.337 -9.334 1.00 98.81 112 PHE A O 1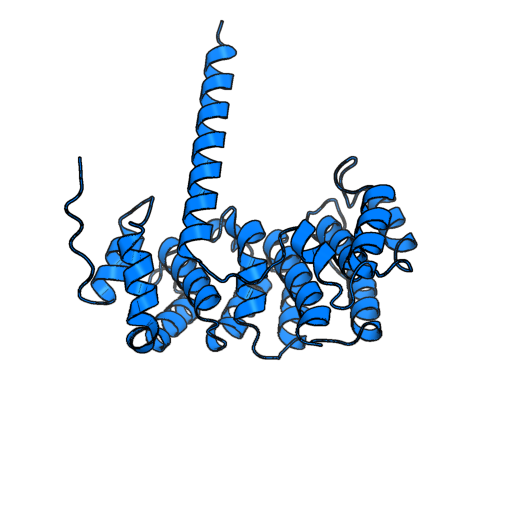
ATOM 879 N N . ASP A 1 113 ? -4.752 -8.019 -8.271 1.00 98.44 113 ASP A N 1
ATOM 880 C CA . ASP A 1 113 ? -5.150 -9.126 -9.151 1.00 98.44 113 ASP A CA 1
ATOM 881 C C . ASP A 1 113 ? -6.436 -9.851 -8.701 1.00 98.44 113 ASP A C 1
ATOM 883 O O . ASP A 1 113 ? -6.892 -10.779 -9.368 1.00 98.44 113 ASP A O 1
ATOM 887 N N . GLY A 1 114 ? -7.035 -9.426 -7.583 1.00 98.44 114 GLY A N 1
ATOM 888 C CA . GLY A 1 114 ? -8.205 -10.064 -6.972 1.00 98.44 114 GLY A CA 1
ATOM 889 C C . GLY A 1 114 ? -7.895 -10.912 -5.732 1.00 98.44 114 GLY A C 1
ATOM 890 O O . GLY A 1 114 ? -8.817 -11.241 -4.983 1.00 98.44 114 GLY A O 1
ATOM 891 N N . ASP A 1 115 ? -6.629 -11.232 -5.453 1.00 98.50 115 ASP A N 1
ATOM 892 C CA . ASP A 1 115 ? -6.224 -12.085 -4.329 1.00 98.50 115 ASP A CA 1
ATOM 893 C C . ASP A 1 115 ? -6.059 -11.278 -3.026 1.00 98.50 115 ASP A C 1
ATOM 895 O O . ASP A 1 115 ? -4.959 -10.980 -2.549 1.00 98.50 115 ASP A O 1
ATOM 899 N N . ALA A 1 116 ? -7.187 -10.922 -2.405 1.00 98.50 116 ALA A N 1
ATOM 900 C CA . ALA A 1 116 ? -7.190 -10.225 -1.116 1.00 98.50 116 ALA A CA 1
ATOM 901 C C . ALA A 1 116 ? -6.529 -11.047 0.009 1.00 98.50 116 ALA A C 1
ATOM 903 O O . ALA A 1 116 ? -6.010 -10.476 0.970 1.00 98.50 116 ALA A O 1
ATOM 904 N N . ALA A 1 117 ? -6.532 -12.383 -0.080 1.00 98.62 117 ALA A N 1
ATOM 905 C CA . ALA A 1 117 ? -5.902 -13.236 0.924 1.00 98.62 117 ALA A CA 1
ATOM 906 C C . ALA A 1 117 ? -4.379 -13.057 0.931 1.00 98.62 117 ALA A C 1
ATOM 908 O O . ALA A 1 117 ? -3.786 -12.950 2.004 1.00 98.62 117 ALA A O 1
ATOM 909 N N . ARG A 1 118 ? -3.760 -12.938 -0.247 1.00 98.69 118 ARG A N 1
ATOM 910 C CA . ARG A 1 118 ? -2.330 -12.645 -0.373 1.00 98.69 118 ARG A CA 1
ATOM 911 C C . ARG A 1 118 ? -1.945 -11.312 0.255 1.00 98.69 118 ARG A C 1
ATOM 913 O O . ARG A 1 118 ? -0.963 -11.262 0.993 1.00 98.69 118 ARG A O 1
ATOM 920 N N . LEU A 1 119 ? -2.736 -10.264 0.022 1.00 98.81 119 LEU A N 1
ATOM 921 C CA . LEU A 1 119 ? -2.479 -8.957 0.631 1.00 98.81 119 LEU A CA 1
ATOM 922 C C . LEU A 1 119 ? -2.606 -9.013 2.157 1.00 98.81 119 LEU A C 1
ATOM 924 O O . LEU A 1 119 ? -1.760 -8.473 2.862 1.00 98.81 119 LEU A O 1
ATOM 928 N N . ARG A 1 120 ? -3.613 -9.727 2.681 1.00 98.75 120 ARG A N 1
ATOM 929 C CA . ARG A 1 120 ? -3.753 -9.948 4.130 1.00 98.75 120 ARG A CA 1
ATOM 930 C C . ARG A 1 120 ? -2.549 -10.672 4.725 1.00 98.75 120 ARG A C 1
ATOM 932 O O . ARG A 1 120 ? -2.036 -10.217 5.740 1.00 98.75 120 ARG A O 1
ATOM 939 N N . ASN A 1 121 ? -2.066 -11.728 4.071 1.00 98.56 121 ASN A N 1
ATOM 940 C CA . ASN A 1 121 ? -0.881 -12.454 4.530 1.00 98.56 121 ASN A CA 1
ATOM 941 C C . ASN A 1 121 ? 0.359 -11.544 4.568 1.00 98.56 121 ASN A C 1
ATOM 943 O O . ASN A 1 121 ? 1.150 -11.632 5.503 1.00 98.56 121 ASN A O 1
ATOM 947 N N . ALA A 1 122 ? 0.509 -10.642 3.592 1.00 98.69 122 ALA A N 1
ATOM 948 C CA . ALA A 1 122 ? 1.597 -9.667 3.585 1.00 98.69 122 ALA A CA 1
ATOM 949 C C . ALA A 1 122 ? 1.494 -8.662 4.745 1.00 98.69 122 ALA A C 1
ATOM 951 O O . ALA A 1 122 ? 2.485 -8.404 5.420 1.00 98.69 122 ALA A O 1
ATOM 952 N N . ILE A 1 123 ? 0.290 -8.154 5.032 1.00 98.81 123 ILE A N 1
ATOM 953 C CA . ILE A 1 123 ? 0.020 -7.253 6.170 1.00 98.81 123 ILE A CA 1
ATOM 954 C C . ILE A 1 123 ? 0.345 -7.931 7.515 1.00 98.81 123 ILE A C 1
ATOM 956 O O . ILE A 1 123 ? 0.873 -7.295 8.434 1.00 98.81 123 ILE A O 1
ATOM 960 N N . GLU A 1 124 ? 0.012 -9.217 7.645 1.00 98.38 124 GLU A N 1
ATOM 961 C CA . GLU A 1 124 ? 0.183 -10.005 8.872 1.00 98.38 124 GLU A CA 1
ATOM 962 C C . GLU A 1 124 ? 1.629 -10.450 9.125 1.00 98.38 124 GLU A C 1
ATOM 964 O O . GLU A 1 124 ? 1.965 -10.773 10.262 1.00 98.38 124 GLU A O 1
ATOM 969 N N . SER A 1 125 ? 2.489 -10.457 8.105 1.00 98.06 125 SER A N 1
ATOM 970 C CA . SER A 1 125 ? 3.860 -10.948 8.243 1.00 98.06 125 SER A CA 1
ATOM 971 C C . SER A 1 125 ? 4.730 -10.003 9.070 1.00 98.06 125 SER A C 1
ATOM 973 O O . SER A 1 125 ? 5.094 -8.917 8.628 1.00 98.06 125 SER A O 1
ATOM 975 N N . GLU A 1 126 ? 5.130 -10.434 10.264 1.00 96.31 126 GLU A N 1
ATOM 976 C CA . GLU A 1 126 ? 5.995 -9.648 11.154 1.00 96.31 126 GLU A CA 1
ATOM 977 C C . GLU A 1 126 ? 7.443 -9.523 10.662 1.00 96.31 126 GLU A C 1
ATOM 979 O O . GLU A 1 126 ? 8.186 -8.687 11.171 1.00 96.31 126 GLU A O 1
ATOM 984 N N . ALA A 1 127 ? 7.841 -10.330 9.673 1.00 97.06 127 ALA A N 1
ATOM 985 C CA . ALA A 1 127 ? 9.146 -10.220 9.026 1.00 97.06 127 ALA A CA 1
ATOM 986 C C . ALA A 1 127 ? 9.251 -8.987 8.110 1.00 97.06 127 ALA A C 1
ATOM 988 O O . ALA A 1 127 ? 10.358 -8.544 7.810 1.00 97.06 127 ALA A O 1
ATOM 989 N N . GLY A 1 128 ? 8.111 -8.446 7.676 1.00 97.31 128 GLY A N 1
ATOM 990 C CA . GLY A 1 128 ? 8.034 -7.271 6.821 1.00 97.31 128 GLY A CA 1
ATOM 991 C C . GLY A 1 128 ? 8.218 -5.958 7.574 1.00 97.31 128 GLY A C 1
ATOM 992 O O . GLY A 1 128 ? 7.892 -5.839 8.761 1.00 97.31 128 GLY A O 1
ATOM 993 N N . ASP A 1 129 ? 8.676 -4.939 6.851 1.00 97.88 129 ASP A N 1
ATOM 994 C CA . ASP A 1 129 ? 8.754 -3.573 7.364 1.00 97.88 129 ASP A CA 1
ATOM 995 C C . ASP A 1 129 ? 7.372 -3.014 7.769 1.00 97.88 129 ASP A C 1
ATOM 997 O O . ASP A 1 129 ? 6.346 -3.258 7.125 1.00 97.88 129 ASP A O 1
ATOM 1001 N N . ALA A 1 130 ? 7.340 -2.228 8.849 1.00 96.88 130 ALA A N 1
ATOM 1002 C CA . ALA A 1 130 ? 6.095 -1.718 9.416 1.00 96.88 130 ALA A CA 1
ATOM 1003 C C . ALA A 1 130 ? 5.396 -0.681 8.522 1.00 96.88 130 ALA A C 1
ATOM 1005 O O . ALA A 1 130 ? 4.162 -0.668 8.495 1.00 96.88 130 ALA A O 1
ATOM 1006 N N . PHE A 1 131 ? 6.139 0.159 7.790 1.00 97.75 131 PHE A N 1
ATOM 1007 C CA . PHE A 1 131 ? 5.553 1.134 6.866 1.00 97.75 131 PHE A CA 1
ATOM 1008 C C . PHE A 1 131 ? 4.935 0.425 5.666 1.00 97.75 131 PHE A C 1
ATOM 1010 O O . PHE A 1 131 ? 3.785 0.686 5.326 1.00 97.75 131 PHE A O 1
ATOM 1017 N N . ALA A 1 132 ? 5.632 -0.551 5.085 1.00 98.56 132 ALA A N 1
ATOM 1018 C CA . ALA A 1 132 ? 5.103 -1.304 3.950 1.00 98.56 132 ALA A CA 1
ATOM 1019 C C . ALA A 1 132 ? 3.839 -2.104 4.300 1.00 98.56 132 ALA A C 1
ATOM 1021 O O . ALA A 1 132 ? 2.859 -2.098 3.549 1.00 98.56 132 ALA A O 1
ATOM 1022 N N . ARG A 1 133 ? 3.819 -2.745 5.475 1.00 98.69 133 ARG A N 1
ATOM 1023 C CA . ARG A 1 133 ? 2.625 -3.433 5.995 1.00 98.69 133 ARG A CA 1
ATOM 1024 C C . ARG A 1 133 ? 1.467 -2.465 6.239 1.00 98.69 133 ARG A C 1
ATOM 1026 O O . ARG A 1 133 ? 0.315 -2.812 5.978 1.00 98.69 133 ARG A O 1
ATOM 1033 N N . ALA A 1 134 ? 1.760 -1.260 6.724 1.00 98.44 134 ALA A N 1
ATOM 1034 C CA . ALA A 1 134 ? 0.768 -0.210 6.919 1.00 98.44 134 ALA A CA 1
ATOM 1035 C C . ALA A 1 134 ? 0.190 0.269 5.574 1.00 98.44 134 ALA A C 1
ATOM 1037 O O . ALA A 1 134 ? -1.028 0.284 5.402 1.00 98.44 134 ALA A O 1
ATOM 1038 N N . SER A 1 135 ? 1.037 0.541 4.581 1.00 98.69 135 SER A N 1
ATOM 1039 C CA . SER A 1 135 ? 0.623 0.908 3.220 1.00 98.69 135 SER A CA 1
ATOM 1040 C C . SER A 1 135 ? -0.230 -0.168 2.550 1.00 98.69 135 SER A C 1
ATOM 1042 O O . SER A 1 135 ? -1.238 0.137 1.910 1.00 98.69 135 SER A O 1
ATOM 1044 N N . ALA A 1 136 ? 0.106 -1.443 2.759 1.00 98.88 136 ALA A N 1
ATOM 1045 C CA . ALA A 1 136 ? -0.714 -2.565 2.313 1.00 98.88 136 ALA A CA 1
ATOM 1046 C C . ALA A 1 136 ? -2.098 -2.595 2.985 1.00 98.88 136 ALA A C 1
ATOM 1048 O O . ALA A 1 136 ? -3.096 -2.890 2.324 1.00 98.88 136 ALA A O 1
ATOM 1049 N N . LEU A 1 137 ? -2.182 -2.258 4.277 1.00 98.88 137 LEU A N 1
ATOM 1050 C CA . LEU A 1 137 ? -3.452 -2.164 5.000 1.00 98.88 137 LEU A CA 1
ATOM 1051 C C . LEU A 1 137 ? -4.332 -1.023 4.471 1.00 98.88 137 LEU A C 1
ATOM 1053 O O . LEU A 1 137 ? -5.527 -1.237 4.253 1.00 98.88 137 LEU A O 1
ATOM 1057 N N . ALA A 1 138 ? -3.742 0.144 4.201 1.00 98.81 138 ALA A N 1
ATOM 1058 C CA . ALA A 1 138 ? -4.439 1.268 3.579 1.00 98.81 138 ALA A CA 1
ATOM 1059 C C . ALA A 1 138 ? -4.982 0.896 2.186 1.00 98.81 138 ALA A C 1
ATOM 1061 O O . ALA A 1 138 ? -6.168 1.093 1.904 1.00 98.81 138 ALA A O 1
ATOM 1062 N N . ALA A 1 139 ? -4.151 0.263 1.346 1.00 98.88 139 ALA A N 1
ATOM 1063 C CA . ALA A 1 139 ? -4.556 -0.228 0.028 1.00 98.88 139 ALA A CA 1
ATOM 1064 C C . ALA A 1 139 ? -5.707 -1.242 0.113 1.00 98.88 139 ALA A C 1
ATOM 1066 O O . ALA A 1 139 ? -6.675 -1.146 -0.643 1.00 98.88 139 ALA A O 1
ATOM 1067 N N . LEU A 1 140 ? -5.649 -2.190 1.057 1.00 98.88 140 LEU A N 1
ATOM 1068 C CA . LEU A 1 140 ? -6.737 -3.144 1.271 1.00 98.88 140 LEU A CA 1
ATOM 1069 C C . LEU A 1 140 ? -8.040 -2.431 1.658 1.00 98.88 140 LEU A C 1
ATOM 1071 O O . LEU A 1 140 ? -9.093 -2.767 1.118 1.00 98.88 140 LEU A O 1
ATOM 1075 N N . GLY A 1 141 ? -7.978 -1.434 2.548 1.00 98.75 141 GLY A N 1
ATOM 1076 C CA . GLY A 1 141 ? -9.131 -0.607 2.906 1.00 98.75 141 GLY A CA 1
ATOM 1077 C C . GLY A 1 141 ? -9.778 0.050 1.684 1.00 98.75 141 GLY A C 1
ATOM 1078 O O . GLY A 1 141 ? -10.988 -0.077 1.482 1.00 98.75 141 GLY A O 1
ATOM 1079 N N . TYR A 1 142 ? -8.971 0.668 0.820 1.00 98.75 142 TYR A N 1
ATOM 1080 C CA . TYR A 1 142 ? -9.455 1.253 -0.432 1.00 98.75 142 TYR A CA 1
ATOM 1081 C C . TYR A 1 142 ? -10.120 0.194 -1.325 1.00 98.75 142 TYR A C 1
ATOM 1083 O O . TYR A 1 142 ? -11.231 0.389 -1.824 1.00 98.75 142 TYR A O 1
ATOM 1091 N N . LEU A 1 143 ? -9.475 -0.963 -1.500 1.00 98.75 143 LEU A N 1
ATOM 1092 C CA . LEU A 1 143 ? -9.952 -2.056 -2.354 1.00 98.75 143 LEU A CA 1
ATOM 1093 C C . LEU A 1 143 ? -11.275 -2.671 -1.870 1.00 98.75 143 LEU A C 1
ATOM 1095 O O . LEU A 1 143 ? -12.077 -3.119 -2.693 1.00 98.75 143 LEU A O 1
ATOM 1099 N N . VAL A 1 144 ? -11.551 -2.653 -0.562 1.00 98.50 144 VAL A N 1
ATOM 1100 C CA . VAL A 1 144 ? -12.854 -3.056 -0.002 1.00 98.50 144 VAL A CA 1
ATOM 1101 C C . VAL A 1 144 ? -13.983 -2.166 -0.526 1.00 98.50 144 VAL A C 1
ATOM 1103 O O . VAL A 1 144 ? -15.056 -2.671 -0.849 1.00 98.50 144 VAL A O 1
ATOM 1106 N N . ARG A 1 145 ? -13.750 -0.857 -0.660 1.00 97.50 145 ARG A N 1
ATOM 1107 C CA . ARG A 1 145 ? -14.737 0.092 -1.202 1.00 97.50 145 ARG A CA 1
ATOM 1108 C C . ARG A 1 145 ? -14.779 0.068 -2.727 1.00 97.50 145 ARG A C 1
ATOM 1110 O O . ARG A 1 145 ? -15.847 -0.088 -3.307 1.00 97.50 145 ARG A O 1
ATOM 1117 N N . ALA A 1 146 ? -13.621 0.183 -3.373 1.00 97.44 146 ALA A N 1
ATOM 1118 C CA . ALA A 1 146 ? -13.530 0.374 -4.818 1.00 97.44 146 ALA A CA 1
ATOM 1119 C C . ALA A 1 146 ? -13.758 -0.906 -5.635 1.00 97.44 146 ALA A C 1
ATOM 1121 O O . ALA A 1 146 ? -14.197 -0.830 -6.780 1.00 97.44 146 ALA A O 1
ATOM 1122 N N . ARG A 1 147 ? -13.419 -2.078 -5.083 1.00 97.06 147 ARG A N 1
ATOM 1123 C CA . ARG A 1 147 ? -13.422 -3.354 -5.822 1.00 97.06 147 ARG A CA 1
ATOM 1124 C C . ARG A 1 147 ? -14.109 -4.498 -5.080 1.00 97.06 147 ARG A C 1
ATOM 1126 O O . ARG A 1 147 ? -14.002 -5.638 -5.516 1.00 97.06 147 ARG A O 1
ATOM 1133 N N . ALA A 1 148 ? -14.792 -4.208 -3.968 1.00 97.12 148 ALA A N 1
ATOM 1134 C CA . ALA A 1 148 ? -15.437 -5.212 -3.121 1.00 97.12 148 ALA A CA 1
ATOM 1135 C C . ALA A 1 148 ? -14.499 -6.381 -2.750 1.00 97.12 148 ALA A C 1
ATOM 1137 O O . ALA A 1 148 ? -14.928 -7.530 -2.667 1.00 97.12 148 ALA A O 1
ATOM 1138 N N . ALA A 1 149 ? -13.208 -6.090 -2.529 1.00 98.00 149 ALA A N 1
ATOM 1139 C CA . ALA A 1 149 ? -12.190 -7.112 -2.263 1.00 98.00 149 ALA A CA 1
ATOM 1140 C C . ALA A 1 149 ? -12.490 -7.953 -1.007 1.00 98.00 149 ALA A C 1
ATOM 1142 O O . ALA A 1 149 ? -12.036 -9.090 -0.893 1.00 98.00 149 ALA A O 1
ATOM 1143 N N . MET A 1 150 ? -13.257 -7.396 -0.065 1.00 98.00 150 MET A N 1
ATOM 1144 C CA . MET A 1 150 ? -13.838 -8.092 1.083 1.00 98.00 150 MET A CA 1
ATOM 1145 C C . MET A 1 150 ? -15.183 -7.455 1.441 1.00 98.00 150 MET A C 1
ATOM 1147 O O . MET A 1 150 ? -15.462 -6.317 1.058 1.00 98.00 150 MET A O 1
ATOM 1151 N N . THR A 1 151 ? -15.998 -8.153 2.232 1.00 98.31 151 THR A N 1
ATOM 1152 C CA . THR A 1 151 ? -17.183 -7.542 2.848 1.00 98.31 151 THR A CA 1
ATOM 1153 C C . THR A 1 151 ? -16.797 -6.649 4.034 1.00 98.31 151 THR A C 1
ATOM 1155 O O . THR A 1 151 ? -15.744 -6.824 4.653 1.00 98.31 151 THR A O 1
ATOM 1158 N N . ASP A 1 152 ? -17.685 -5.729 4.422 1.00 98.00 152 ASP A N 1
ATOM 1159 C CA . ASP A 1 152 ? -17.522 -4.920 5.639 1.00 98.00 152 ASP A CA 1
ATOM 1160 C C . ASP A 1 152 ? -17.357 -5.772 6.904 1.00 98.00 152 ASP A C 1
ATOM 1162 O O . ASP A 1 152 ? -16.573 -5.432 7.794 1.00 98.00 152 ASP A O 1
ATOM 1166 N N . GLY A 1 153 ? -18.104 -6.877 6.993 1.00 98.56 153 GLY A N 1
ATOM 1167 C CA . GLY A 1 153 ? -18.029 -7.805 8.118 1.00 98.56 153 GLY A CA 1
ATOM 1168 C C . GLY A 1 153 ? -16.652 -8.454 8.217 1.00 98.56 153 GLY A C 1
ATOM 1169 O O . GLY A 1 153 ? -16.030 -8.417 9.283 1.00 98.56 153 GLY A O 1
ATOM 1170 N N . ASP A 1 154 ? -16.147 -8.964 7.093 1.00 98.69 154 ASP A N 1
ATOM 1171 C CA . ASP A 1 154 ? -14.834 -9.608 7.025 1.00 98.69 154 ASP A CA 1
ATOM 1172 C C . ASP A 1 154 ? -13.705 -8.615 7.301 1.00 98.69 154 ASP A C 1
ATOM 1174 O O . ASP A 1 154 ? -12.761 -8.942 8.023 1.00 98.69 154 ASP A O 1
ATOM 1178 N N . MET A 1 155 ? -13.807 -7.383 6.793 1.00 98.69 155 MET A N 1
ATOM 1179 C CA . MET A 1 155 ? -12.796 -6.354 7.033 1.00 98.69 155 MET A CA 1
ATOM 1180 C C . MET A 1 155 ? -12.759 -5.928 8.507 1.00 98.69 155 MET A C 1
ATOM 1182 O O . MET A 1 155 ? -11.684 -5.819 9.096 1.00 98.69 155 MET A O 1
ATOM 1186 N N . ARG A 1 156 ? -13.917 -5.773 9.168 1.00 98.75 156 ARG A N 1
ATOM 1187 C CA . ARG A 1 156 ? -13.964 -5.519 10.623 1.00 98.75 156 ARG A CA 1
ATOM 1188 C C . ARG A 1 156 ? -13.378 -6.674 11.425 1.00 98.75 156 ARG A C 1
ATOM 1190 O O . ARG A 1 156 ? -12.643 -6.441 12.385 1.00 98.75 156 ARG A O 1
ATOM 1197 N N . ALA A 1 157 ? -13.705 -7.910 11.053 1.00 98.62 157 ALA A N 1
ATOM 1198 C CA . ALA A 1 157 ? -13.147 -9.095 11.696 1.00 98.62 157 ALA A CA 1
ATOM 1199 C C . ALA A 1 157 ? -11.623 -9.158 11.511 1.00 98.62 157 ALA A C 1
ATOM 1201 O O . ALA A 1 157 ? -10.902 -9.471 12.461 1.00 98.62 157 ALA A O 1
ATOM 1202 N N . PHE A 1 158 ? -11.128 -8.797 10.324 1.00 98.81 158 PHE A N 1
ATOM 1203 C CA . PHE A 1 158 ? -9.701 -8.723 10.039 1.00 98.81 158 PHE A CA 1
ATOM 1204 C C . PHE A 1 158 ? -8.993 -7.664 10.884 1.00 98.81 158 PHE A C 1
ATOM 1206 O O . PHE A 1 158 ? -8.037 -7.993 11.583 1.00 98.81 158 PHE A O 1
ATOM 1213 N N . LEU A 1 159 ? -9.494 -6.428 10.908 1.00 98.81 159 LEU A N 1
ATOM 1214 C CA . LEU A 1 159 ? -8.916 -5.357 11.722 1.00 98.81 159 LEU A CA 1
ATOM 1215 C C . LEU A 1 159 ? -8.882 -5.735 13.210 1.00 98.81 159 LEU A C 1
ATOM 1217 O O . LEU A 1 159 ? -7.862 -5.547 13.872 1.00 98.81 159 LEU A O 1
ATOM 1221 N N . ARG A 1 160 ? -9.951 -6.335 13.745 1.00 98.62 160 ARG A N 1
ATOM 1222 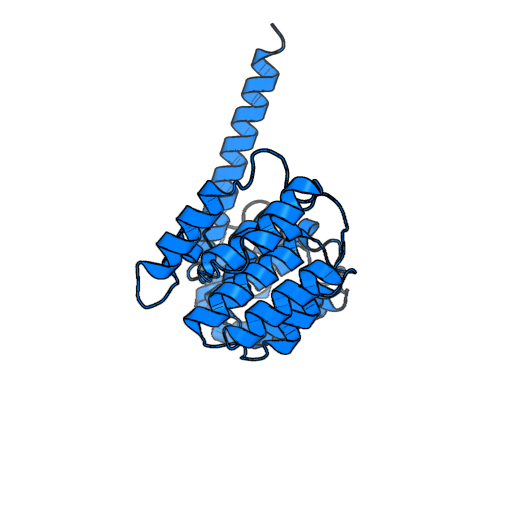C CA . ARG A 1 160 ? -9.967 -6.811 15.140 1.00 98.62 160 ARG A CA 1
ATOM 1223 C C . ARG A 1 160 ? -8.972 -7.937 15.399 1.00 98.62 160 ARG A C 1
ATOM 1225 O O . ARG A 1 160 ? -8.382 -7.975 16.476 1.00 98.62 160 ARG A O 1
ATOM 1232 N N . ARG A 1 161 ? -8.765 -8.832 14.429 1.00 98.44 161 ARG A N 1
ATOM 1233 C CA . ARG A 1 161 ? -7.713 -9.853 14.504 1.00 98.44 161 ARG A CA 1
ATOM 1234 C C . ARG A 1 161 ? -6.332 -9.205 14.561 1.00 98.44 161 ARG A C 1
ATOM 1236 O O . ARG A 1 161 ? -5.595 -9.502 15.491 1.00 98.44 161 ARG A O 1
ATOM 1243 N N . LEU A 1 162 ? -6.024 -8.267 13.661 1.00 98.31 162 LEU A N 1
ATOM 1244 C CA . LEU A 1 162 ? -4.754 -7.528 13.682 1.00 98.31 162 LEU A CA 1
ATOM 1245 C C . LEU A 1 162 ? -4.525 -6.842 15.032 1.00 98.31 162 LEU A C 1
ATOM 1247 O O . LEU A 1 162 ? -3.464 -6.978 15.627 1.00 98.31 162 LEU A O 1
ATOM 1251 N N . ARG A 1 163 ? -5.547 -6.169 15.574 1.00 96.94 163 ARG A N 1
ATOM 1252 C CA . ARG A 1 163 ? -5.470 -5.504 16.883 1.00 96.94 163 ARG A CA 1
ATOM 1253 C C . ARG A 1 163 ? -5.101 -6.450 18.030 1.00 96.94 163 ARG A C 1
ATOM 1255 O O . ARG A 1 163 ? -4.508 -5.994 19.016 1.00 96.94 163 ARG A O 1
ATOM 1262 N N . ARG A 1 164 ? -5.487 -7.723 17.935 1.00 96.62 164 ARG A N 1
ATOM 1263 C CA . ARG A 1 164 ? -5.206 -8.754 18.939 1.00 96.62 164 ARG A CA 1
ATOM 1264 C C . ARG A 1 164 ? -3.847 -9.416 18.713 1.00 96.62 164 ARG A C 1
ATOM 1266 O O . ARG A 1 164 ? -3.093 -9.539 19.669 1.00 96.62 164 ARG A O 1
ATOM 1273 N N . ASP A 1 165 ? -3.560 -9.801 17.473 1.00 96.69 165 ASP A N 1
ATOM 1274 C CA . ASP A 1 165 ? -2.505 -10.771 17.168 1.00 96.69 165 ASP A CA 1
ATOM 1275 C C . ASP A 1 165 ? -1.249 -10.134 16.558 1.00 96.69 165 ASP A C 1
ATOM 1277 O O . ASP A 1 165 ? -0.173 -10.699 16.693 1.00 96.69 165 ASP A O 1
ATOM 1281 N N . ALA A 1 166 ? -1.355 -8.972 15.903 1.00 95.56 166 ALA A N 1
ATOM 1282 C CA . ALA A 1 166 ? -0.229 -8.403 15.165 1.00 95.56 166 ALA A CA 1
ATOM 1283 C C . ALA A 1 166 ? 0.781 -7.679 16.073 1.00 95.56 166 ALA A C 1
ATOM 1285 O O . ALA A 1 166 ? 0.412 -6.927 16.987 1.00 95.56 166 ALA A O 1
ATOM 1286 N N . ALA A 1 167 ? 2.064 -7.842 15.749 1.00 92.62 167 ALA A N 1
ATOM 1287 C CA . ALA A 1 167 ? 3.155 -6.971 16.173 1.00 92.62 167 ALA A CA 1
ATOM 1288 C C . ALA A 1 167 ? 3.302 -5.733 15.253 1.00 92.62 167 ALA A C 1
ATOM 1290 O O . ALA A 1 167 ? 2.883 -5.769 14.089 1.00 92.62 167 ALA A O 1
ATOM 1291 N N . PRO A 1 168 ? 3.961 -4.654 15.724 1.00 94.38 168 PRO A N 1
ATOM 1292 C CA . PRO A 1 168 ? 4.617 -4.510 17.032 1.00 94.38 168 PRO A CA 1
ATOM 1293 C C . PRO A 1 168 ? 3.644 -4.131 18.158 1.00 94.38 168 PRO A C 1
ATOM 1295 O O . PRO A 1 168 ? 2.706 -3.387 17.937 1.00 94.38 168 PRO A O 1
ATOM 1298 N N . ARG A 1 169 ? 3.873 -4.563 19.405 1.00 95.12 169 ARG A N 1
ATOM 1299 C CA . ARG A 1 169 ? 3.062 -4.148 20.578 1.00 95.12 169 ARG A CA 1
ATOM 1300 C C . ARG A 1 169 ? 3.618 -2.885 21.254 1.00 95.12 169 ARG A C 1
ATOM 1302 O O . ARG A 1 169 ? 3.879 -2.876 22.451 1.00 95.12 169 ARG A O 1
ATOM 1309 N N . ARG A 1 170 ? 3.872 -1.856 20.449 1.00 95.00 170 ARG A N 1
ATOM 1310 C CA . ARG A 1 170 ? 4.414 -0.544 20.839 1.00 95.00 170 ARG A CA 1
ATOM 1311 C C . ARG A 1 170 ? 3.994 0.501 19.809 1.00 95.00 170 ARG A C 1
ATOM 1313 O O . ARG A 1 170 ? 3.418 0.141 18.782 1.00 95.00 170 ARG A O 1
ATOM 1320 N N . GLU A 1 171 ? 4.352 1.754 20.061 1.00 95.69 171 GLU A N 1
ATOM 1321 C CA . GLU A 1 171 ? 4.227 2.844 19.097 1.00 95.69 171 GLU A CA 1
ATOM 1322 C C . GLU A 1 171 ? 4.744 2.442 17.706 1.00 95.69 171 GLU A C 1
ATOM 1324 O O . GLU A 1 171 ? 5.861 1.920 17.558 1.00 95.69 171 GLU A O 1
ATOM 1329 N N . SER A 1 172 ? 3.885 2.618 16.697 1.00 94.75 172 SER A N 1
ATOM 1330 C CA . SER A 1 172 ? 4.183 2.289 15.305 1.00 94.75 172 SER A CA 1
ATOM 1331 C C . SER A 1 172 ? 3.183 2.929 14.344 1.00 94.75 172 SER A C 1
ATOM 1333 O O . SER A 1 172 ? 1.975 2.920 14.595 1.00 94.75 172 SER A O 1
ATOM 1335 N N . VAL A 1 173 ? 3.682 3.357 13.179 1.00 93.81 173 VAL A N 1
ATOM 1336 C CA . VAL A 1 173 ? 2.873 3.776 12.020 1.00 93.81 173 VAL A CA 1
ATOM 1337 C C . VAL A 1 173 ? 1.793 2.752 11.654 1.00 93.81 173 VAL A C 1
ATOM 1339 O O . VAL A 1 173 ? 0.702 3.120 11.230 1.00 93.81 173 VAL A O 1
ATOM 1342 N N . PHE A 1 174 ? 2.049 1.462 11.893 1.00 97.19 174 PHE A N 1
ATOM 1343 C CA . PHE A 1 174 ? 1.091 0.398 11.622 1.00 97.19 174 PHE A CA 1
ATOM 1344 C C . PHE A 1 174 ? -0.229 0.600 12.378 1.00 97.19 174 PHE A C 1
ATOM 1346 O O . PHE A 1 174 ? -1.303 0.428 11.804 1.00 97.19 174 PHE A O 1
ATOM 1353 N N . TRP A 1 175 ? -0.177 1.026 13.645 1.00 97.94 175 TRP A N 1
ATOM 1354 C CA . TRP A 1 175 ? -1.382 1.269 14.446 1.00 97.94 175 TRP A CA 1
ATOM 1355 C C . TRP A 1 175 ? -2.088 2.568 14.084 1.00 97.94 175 TRP A C 1
ATOM 1357 O O . TRP A 1 175 ? -3.319 2.621 14.133 1.00 97.94 175 TRP A O 1
ATOM 1367 N N . LEU A 1 176 ? -1.330 3.590 13.680 1.00 96.25 176 LEU A N 1
ATOM 1368 C CA . LEU A 1 176 ? -1.888 4.822 13.130 1.00 96.25 176 LEU A CA 1
ATOM 1369 C C . LEU A 1 176 ? -2.698 4.526 11.861 1.00 96.25 176 LEU A C 1
ATOM 1371 O O . LEU A 1 176 ? -3.858 4.932 11.754 1.00 96.25 176 LEU A O 1
ATOM 1375 N N . ILE A 1 177 ? -2.129 3.762 10.928 1.00 97.62 177 ILE A N 1
ATOM 1376 C CA . ILE A 1 177 ? -2.811 3.394 9.683 1.00 97.62 177 ILE A CA 1
ATOM 1377 C C . ILE A 1 177 ? -3.939 2.394 9.929 1.00 97.62 177 ILE A C 1
ATOM 1379 O O . ILE A 1 177 ? -4.973 2.483 9.274 1.00 97.62 177 ILE A O 1
ATOM 1383 N N . TRP A 1 178 ? -3.825 1.505 10.917 1.00 98.50 178 TRP A N 1
ATOM 1384 C CA . TRP A 1 178 ? -4.948 0.667 11.346 1.00 98.50 178 TRP A CA 1
ATOM 1385 C C . TRP A 1 178 ? -6.152 1.513 11.782 1.00 98.50 178 TRP A C 1
ATOM 1387 O O . TRP A 1 178 ? -7.281 1.256 11.355 1.00 98.50 178 TRP A O 1
ATOM 1397 N N . ALA A 1 179 ? -5.917 2.543 12.602 1.00 98.12 179 ALA A N 1
ATOM 1398 C CA . ALA A 1 179 ? -6.970 3.425 13.097 1.00 98.12 179 ALA A CA 1
ATOM 1399 C C . ALA A 1 179 ? -7.550 4.310 11.985 1.00 98.12 179 ALA A C 1
ATOM 1401 O O . ALA A 1 179 ? -8.772 4.456 11.907 1.00 98.12 179 ALA A O 1
ATOM 1402 N N . SER A 1 180 ? -6.684 4.831 11.111 1.00 97.38 180 SER A N 1
ATOM 1403 C CA . SER A 1 180 ? -7.060 5.612 9.925 1.00 97.38 180 SER A CA 1
ATOM 1404 C C . SER A 1 180 ? -7.926 4.776 8.984 1.00 97.38 180 SER A C 1
ATOM 1406 O O . SER A 1 180 ? -9.071 5.128 8.741 1.00 97.38 180 SER A O 1
ATOM 1408 N N . THR A 1 181 ? -7.482 3.566 8.629 1.00 98.56 181 THR A N 1
ATOM 1409 C CA . THR A 1 181 ? -8.227 2.635 7.763 1.00 98.56 181 THR A CA 1
ATOM 1410 C C . THR A 1 181 ? -9.614 2.307 8.325 1.00 98.56 181 THR A C 1
ATOM 1412 O O . THR A 1 181 ? -10.597 2.256 7.586 1.00 98.56 181 THR A O 1
ATOM 1415 N N . ALA A 1 182 ? -9.740 2.095 9.642 1.00 98.56 182 ALA A N 1
ATOM 1416 C CA . ALA A 1 182 ? -11.047 1.883 10.269 1.00 98.56 182 ALA A CA 1
ATOM 1417 C C . ALA A 1 182 ? -11.964 3.117 10.131 1.00 98.56 182 ALA A C 1
ATOM 1419 O O . ALA A 1 182 ? -13.174 2.970 9.919 1.00 98.56 182 ALA A O 1
ATOM 1420 N N . ALA A 1 183 ? -11.398 4.320 10.242 1.00 98.19 183 ALA A N 1
ATOM 1421 C CA . ALA A 1 183 ? -12.120 5.572 10.058 1.00 98.19 183 ALA A CA 1
ATOM 1422 C C . ALA A 1 183 ? -12.526 5.785 8.591 1.00 98.19 183 ALA A C 1
ATOM 1424 O O . ALA A 1 183 ? -13.690 6.091 8.329 1.00 98.19 183 ALA A O 1
ATOM 1425 N N . ASP A 1 184 ? -11.615 5.526 7.651 1.00 98.12 184 ASP A N 1
ATOM 1426 C CA . ASP A 1 184 ? -11.809 5.720 6.209 1.00 98.12 184 ASP A CA 1
ATOM 1427 C C . ASP A 1 184 ? -12.821 4.745 5.616 1.00 98.12 184 ASP A C 1
ATOM 1429 O O . ASP A 1 184 ? -13.552 5.065 4.681 1.00 98.12 184 ASP A O 1
ATOM 1433 N N . LEU A 1 185 ? -12.953 3.566 6.223 1.00 98.38 185 LEU A N 1
ATOM 1434 C CA . LEU A 1 185 ? -14.030 2.622 5.929 1.00 98.38 185 LEU A CA 1
ATOM 1435 C C . LEU A 1 185 ? -15.379 3.037 6.543 1.00 98.38 185 LEU A C 1
ATOM 1437 O O . LEU A 1 185 ? -16.396 2.379 6.304 1.00 98.38 185 LEU A O 1
ATOM 1441 N N . GLY A 1 186 ? -15.430 4.094 7.355 1.00 97.94 186 GLY A N 1
ATOM 1442 C CA . GLY A 1 186 ? -16.644 4.548 8.031 1.00 97.94 186 GLY A CA 1
ATOM 1443 C C . GLY A 1 186 ? -17.083 3.637 9.184 1.00 97.94 186 GLY A C 1
ATOM 1444 O O . GLY A 1 186 ? -18.273 3.609 9.544 1.00 97.94 186 GLY A O 1
ATOM 1445 N N . PHE A 1 187 ? -16.167 2.866 9.781 1.00 98.19 187 PHE A N 1
ATOM 1446 C CA . PHE A 1 187 ? -16.469 1.903 10.845 1.00 98.19 187 PHE A CA 1
ATOM 1447 C C . PHE A 1 187 ? -16.580 2.562 12.222 1.00 98.19 187 PHE A C 1
ATOM 1449 O O . PHE A 1 187 ? -15.841 2.239 13.147 1.00 98.19 187 PHE A O 1
ATOM 1456 N N . ALA A 1 188 ? -17.599 3.410 12.404 1.00 97.62 188 ALA A N 1
ATOM 1457 C CA . ALA A 1 188 ? -17.891 4.099 13.671 1.00 97.62 188 ALA A CA 1
ATOM 1458 C C . ALA A 1 188 ? -17.874 3.183 14.915 1.00 97.62 188 ALA A C 1
ATOM 1460 O O . ALA A 1 188 ? -17.513 3.612 16.007 1.00 97.62 188 ALA A O 1
ATOM 1461 N N . GLY A 1 189 ? -18.253 1.910 14.752 1.00 97.69 189 GLY A N 1
ATOM 1462 C CA . GLY A 1 189 ? -18.262 0.919 15.829 1.00 97.69 189 GLY A CA 1
ATOM 1463 C C . GLY A 1 189 ? -16.881 0.477 16.329 1.00 97.69 189 GLY A C 1
ATOM 1464 O O . GLY A 1 189 ? -16.844 -0.263 17.300 1.00 97.69 189 GLY A O 1
ATOM 1465 N N . MET A 1 190 ? -15.782 0.897 15.690 1.00 98.12 190 MET A N 1
ATOM 1466 C CA . MET A 1 190 ? -14.400 0.571 16.093 1.00 98.12 190 MET A CA 1
ATOM 1467 C C . MET A 1 190 ? -13.721 1.686 16.901 1.00 98.12 190 MET A C 1
ATOM 1469 O O . MET A 1 190 ? -12.529 1.647 17.199 1.00 98.12 190 MET A O 1
ATOM 1473 N N . ARG A 1 191 ? -14.490 2.712 17.262 1.00 96.94 191 ARG A N 1
ATOM 1474 C CA . ARG A 1 191 ? -14.011 3.867 18.018 1.00 96.94 191 ARG A CA 1
ATOM 1475 C C . ARG A 1 191 ? -13.496 3.513 19.415 1.00 96.94 191 ARG A C 1
ATOM 1477 O O . ARG A 1 191 ? -12.589 4.177 19.911 1.00 96.94 191 ARG A O 1
ATOM 1484 N N . ALA A 1 192 ? -14.103 2.486 20.018 1.00 96.25 192 ALA A N 1
ATOM 1485 C CA . ALA A 1 192 ? -13.634 1.769 21.204 1.00 96.25 192 ALA A CA 1
ATOM 1486 C C . ALA A 1 192 ? -12.135 1.459 21.121 1.00 96.25 192 ALA A C 1
ATOM 1488 O O . ALA A 1 192 ? -11.283 1.999 21.826 1.00 96.25 192 ALA A O 1
ATOM 1489 N N . GLU A 1 193 ? -11.854 0.620 20.136 1.00 96.44 193 GLU A N 1
ATOM 1490 C CA . GLU A 1 193 ? -10.567 0.010 19.864 1.00 96.44 193 GLU A CA 1
ATOM 1491 C C . GLU A 1 193 ? -9.493 1.053 19.496 1.00 96.44 193 GLU A C 1
ATOM 1493 O O . GLU A 1 193 ? -8.339 0.914 19.907 1.00 96.44 193 GLU A O 1
ATOM 1498 N N . VAL A 1 194 ? -9.863 2.132 18.791 1.00 95.62 194 VAL A N 1
ATOM 1499 C CA . VAL A 1 194 ? -8.956 3.265 18.510 1.00 95.62 194 VAL A CA 1
ATOM 1500 C C . VAL A 1 194 ? -8.585 4.020 19.788 1.00 95.62 194 VAL A C 1
ATOM 1502 O O . VAL A 1 194 ? -7.418 4.353 19.997 1.00 95.62 194 VAL A O 1
ATOM 1505 N N . ALA A 1 195 ? -9.553 4.280 20.672 1.00 94.19 195 ALA A N 1
ATOM 1506 C CA . ALA A 1 195 ? -9.272 4.934 21.948 1.00 94.19 195 ALA A CA 1
ATOM 1507 C C . ALA A 1 195 ? -8.355 4.078 22.838 1.00 94.19 195 ALA A C 1
ATOM 1509 O O . ALA A 1 195 ? -7.512 4.627 23.550 1.00 94.19 195 ALA A O 1
ATOM 1510 N N . ASP A 1 196 ? -8.492 2.753 22.773 1.00 95.31 196 ASP A N 1
ATOM 1511 C CA . ASP A 1 196 ? -7.626 1.822 23.493 1.00 95.31 196 ASP A CA 1
ATOM 1512 C C . ASP A 1 196 ? -6.191 1.838 22.950 1.00 95.31 196 ASP A C 1
ATOM 1514 O O . ASP A 1 196 ? -5.262 1.951 23.743 1.00 95.31 196 ASP A O 1
ATOM 1518 N N . LEU A 1 197 ? -5.992 1.827 21.622 1.00 94.88 197 LEU A N 1
ATOM 1519 C CA . LEU A 1 197 ? -4.653 1.962 21.018 1.00 94.88 197 LEU A CA 1
ATOM 1520 C C . LEU A 1 197 ? -3.932 3.237 21.475 1.00 94.88 197 LEU A C 1
ATOM 1522 O O . LEU A 1 197 ? -2.749 3.199 21.804 1.00 94.88 197 LEU A O 1
ATOM 1526 N N . ARG A 1 198 ? -4.649 4.364 21.546 1.00 93.56 198 ARG A N 1
ATOM 1527 C CA . ARG A 1 198 ? -4.080 5.625 22.046 1.00 93.56 198 ARG A CA 1
ATOM 1528 C C . ARG A 1 198 ? -3.717 5.544 23.525 1.00 93.56 198 ARG A C 1
ATOM 1530 O O . ARG A 1 198 ? -2.636 5.968 23.909 1.00 93.56 198 ARG A O 1
ATOM 1537 N N . ARG A 1 199 ? -4.605 4.989 24.358 1.00 94.00 199 ARG A N 1
ATOM 1538 C CA . ARG A 1 199 ? -4.357 4.830 25.802 1.00 94.00 199 ARG A CA 1
ATOM 1539 C C . ARG A 1 199 ? -3.159 3.922 26.079 1.00 94.00 199 ARG A C 1
ATOM 1541 O O . ARG A 1 199 ? -2.441 4.145 27.044 1.00 94.00 199 ARG A O 1
ATOM 1548 N N . GLU A 1 200 ? -2.957 2.917 25.234 1.00 95.12 200 GLU A N 1
ATOM 1549 C CA . GLU A 1 200 ? -1.813 2.002 25.286 1.00 95.12 200 GLU A CA 1
ATOM 1550 C C . GLU A 1 200 ? -0.513 2.621 24.737 1.00 95.12 200 GLU A C 1
ATOM 1552 O O . GLU A 1 200 ? 0.535 1.988 24.831 1.00 95.12 200 GLU A O 1
ATOM 1557 N N . GLY A 1 201 ? -0.550 3.839 24.180 1.00 95.06 201 GLY A N 1
ATOM 1558 C CA . GLY A 1 201 ? 0.624 4.509 23.607 1.00 95.06 201 GLY A CA 1
ATOM 1559 C C . GLY A 1 201 ? 1.077 3.919 22.269 1.00 95.06 201 GLY A C 1
ATOM 1560 O O . GLY A 1 201 ? 2.244 4.008 21.909 1.00 95.06 201 GLY A O 1
ATOM 1561 N N . PHE A 1 202 ? 0.179 3.253 21.538 1.00 96.62 202 PHE A N 1
ATOM 1562 C CA . PHE A 1 202 ? 0.509 2.625 20.251 1.00 96.62 202 PHE A CA 1
ATOM 1563 C C . PHE A 1 202 ? 0.418 3.609 19.084 1.00 96.62 202 PHE A C 1
ATOM 1565 O O . PHE A 1 202 ? 1.004 3.380 18.027 1.00 96.62 202 PHE A O 1
ATOM 1572 N N . ILE A 1 203 ? -0.321 4.695 19.296 1.00 93.44 203 ILE A N 1
ATOM 1573 C CA . ILE A 1 203 ? -0.438 5.841 18.403 1.00 93.44 203 ILE A CA 1
ATOM 1574 C C . ILE A 1 203 ? 0.109 7.045 19.181 1.00 93.44 203 ILE A C 1
ATOM 1576 O O . ILE A 1 203 ? -0.391 7.274 20.291 1.00 93.44 203 ILE A O 1
ATOM 1580 N N . PRO A 1 204 ? 1.085 7.797 18.637 1.00 81.62 204 PRO A N 1
ATOM 1581 C CA . PRO A 1 204 ? 1.657 8.956 19.313 1.00 81.62 204 PRO A CA 1
ATOM 1582 C C . PRO A 1 204 ? 0.599 9.977 19.742 1.00 81.62 204 PRO A C 1
ATOM 1584 O O . PRO A 1 204 ? -0.441 10.168 19.096 1.00 81.62 204 PRO A O 1
ATOM 1587 N N . GLU A 1 205 ? 0.862 10.655 20.858 1.00 72.81 205 GLU A N 1
ATOM 1588 C CA . GLU A 1 205 ? -0.006 11.721 21.343 1.00 72.81 205 GLU A CA 1
ATOM 1589 C C . GLU A 1 205 ? 0.069 12.932 20.400 1.00 72.81 205 GLU A C 1
ATOM 1591 O O . GLU A 1 205 ? 1.034 13.685 20.412 1.00 72.81 205 GLU A O 1
ATOM 1596 N N . GLY A 1 206 ? -0.966 13.110 19.573 1.00 77.25 206 GLY A N 1
ATOM 1597 C CA . GLY A 1 206 ? -1.087 14.227 18.627 1.00 77.25 206 GLY A CA 1
ATOM 1598 C C . GLY A 1 206 ? -1.375 13.797 17.189 1.00 77.25 206 GLY A C 1
ATOM 1599 O O . GLY A 1 206 ? -1.989 14.562 16.455 1.00 77.25 206 GLY A O 1
ATOM 1600 N N . ASP A 1 207 ? -1.030 12.562 16.822 1.00 82.69 207 ASP A N 1
ATOM 1601 C CA . ASP A 1 207 ? -1.088 12.115 15.422 1.00 82.69 207 ASP A CA 1
ATOM 1602 C C . ASP A 1 207 ? -2.503 11.783 14.949 1.00 82.69 207 ASP A C 1
ATOM 1604 O O . ASP A 1 207 ? -2.860 12.016 13.796 1.00 82.69 207 ASP A O 1
ATOM 1608 N N . PHE A 1 208 ? -3.320 11.207 15.833 1.00 88.69 208 PHE A N 1
ATOM 1609 C CA . PHE A 1 208 ? -4.679 10.816 15.479 1.00 88.69 208 PHE A CA 1
ATOM 1610 C C . PHE A 1 208 ? -5.603 10.838 16.685 1.00 88.69 208 PHE A C 1
ATOM 1612 O O . PHE A 1 208 ? -5.536 9.993 17.583 1.00 88.69 208 PHE A O 1
ATOM 1619 N N . SER A 1 209 ? -6.471 11.839 16.733 1.00 89.19 209 SER A N 1
ATOM 1620 C CA . SER A 1 209 ? -7.410 12.037 17.823 1.00 89.19 209 SER A CA 1
ATOM 1621 C C . SER A 1 209 ? -8.740 11.318 17.583 1.00 89.19 209 SER A C 1
ATOM 1623 O O . SER A 1 209 ? -9.090 10.867 16.495 1.00 89.19 209 SER A O 1
ATOM 1625 N N . ARG A 1 210 ? -9.547 11.256 18.644 1.00 89.25 210 ARG A N 1
ATOM 1626 C CA . ARG A 1 210 ? -10.940 10.790 18.567 1.00 89.25 210 ARG A CA 1
ATOM 1627 C C . ARG A 1 210 ? -11.784 11.677 17.642 1.00 89.25 210 ARG A C 1
ATOM 1629 O O . ARG A 1 210 ? -12.710 11.170 17.021 1.00 89.25 210 ARG A O 1
ATOM 1636 N N . ALA A 1 211 ? -11.474 12.973 17.574 1.00 91.94 211 ALA A N 1
ATOM 1637 C CA . ALA A 1 211 ? -12.157 13.906 16.687 1.00 91.94 211 ALA A CA 1
ATOM 1638 C C . ALA A 1 211 ? -11.776 13.658 15.221 1.00 91.94 211 ALA A C 1
ATOM 1640 O O . ALA A 1 211 ? -12.663 13.664 14.374 1.00 91.94 211 ALA A O 1
ATOM 1641 N N . ASP A 1 212 ? -10.505 13.348 14.943 1.00 93.00 212 ASP A N 1
ATOM 1642 C CA . ASP A 1 212 ? -10.046 12.992 13.592 1.00 93.00 212 ASP A CA 1
ATOM 1643 C C . ASP A 1 212 ? -10.721 11.708 13.110 1.00 93.00 212 ASP A C 1
ATOM 1645 O O . ASP A 1 212 ? -11.253 11.665 12.001 1.00 93.00 212 ASP A O 1
ATOM 1649 N N . PHE A 1 213 ? -10.806 10.695 13.980 1.00 95.56 213 PHE A N 1
ATOM 1650 C CA . PHE A 1 213 ? -11.561 9.474 13.695 1.00 95.56 213 PHE A CA 1
ATOM 1651 C C . PHE A 1 213 ? -13.025 9.776 13.345 1.00 95.56 213 PHE A C 1
ATOM 1653 O O . PHE A 1 213 ? -13.526 9.316 12.320 1.00 95.56 213 PHE A O 1
ATOM 1660 N N . ASP A 1 214 ? -13.718 10.562 14.175 1.00 96.19 214 ASP A N 1
ATOM 1661 C CA . ASP A 1 214 ? -15.129 10.896 13.953 1.00 96.19 214 ASP A CA 1
ATOM 1662 C C . ASP A 1 214 ? -15.328 11.704 12.655 1.00 96.19 214 ASP A C 1
ATOM 1664 O O . ASP A 1 214 ? -16.281 11.453 11.911 1.00 96.19 214 ASP A O 1
ATOM 1668 N N . ALA A 1 215 ? -14.410 12.626 12.347 1.00 95.56 215 ALA A N 1
ATOM 1669 C CA . ALA A 1 215 ? -14.431 13.425 11.126 1.00 95.56 215 ALA A CA 1
ATOM 1670 C C . ALA A 1 215 ? -14.216 12.568 9.870 1.00 95.56 215 ALA A C 1
ATOM 1672 O O . ALA A 1 215 ? -14.983 12.697 8.912 1.00 95.56 215 ALA A O 1
ATOM 1673 N N . ARG A 1 216 ? -13.241 11.649 9.878 1.00 94.88 216 ARG A N 1
ATOM 1674 C CA . ARG A 1 216 ? -13.000 10.733 8.749 1.00 94.88 216 ARG A CA 1
ATOM 1675 C C . ARG A 1 216 ? -14.144 9.741 8.560 1.00 94.88 216 ARG A C 1
ATOM 1677 O O . ARG A 1 216 ? -14.580 9.536 7.432 1.00 94.88 216 ARG A O 1
ATOM 1684 N N . VAL A 1 217 ? -14.740 9.230 9.642 1.00 97.56 217 VAL A N 1
ATOM 1685 C CA . VAL A 1 217 ? -15.958 8.403 9.556 1.00 97.56 217 VAL A CA 1
ATOM 1686 C C . VAL A 1 217 ? -17.120 9.173 8.927 1.00 97.56 217 VAL A C 1
ATOM 1688 O O . VAL A 1 217 ? -17.861 8.611 8.116 1.00 97.56 217 VAL A O 1
ATOM 1691 N N . ALA A 1 218 ? -17.310 10.443 9.293 1.00 96.94 218 ALA A N 1
ATOM 1692 C CA . ALA A 1 218 ? -18.335 11.286 8.685 1.00 96.94 218 ALA A CA 1
ATOM 1693 C C . ALA A 1 218 ? -18.043 11.535 7.197 1.00 96.94 218 ALA A C 1
ATOM 1695 O O . ALA A 1 218 ? -18.951 11.429 6.372 1.00 96.94 218 ALA A O 1
ATOM 1696 N N . LEU A 1 219 ? -16.779 11.787 6.845 1.00 94.12 219 LEU A N 1
ATOM 1697 C CA . LEU A 1 219 ? -16.336 11.974 5.465 1.00 94.12 219 LEU A CA 1
ATOM 1698 C C . LEU A 1 219 ? -16.555 10.715 4.615 1.00 94.12 219 LEU A C 1
ATOM 1700 O O . LEU A 1 219 ? -17.135 10.815 3.537 1.00 94.12 219 LEU A O 1
ATOM 1704 N N . ALA A 1 220 ? -16.196 9.536 5.124 1.00 95.38 220 ALA A N 1
ATOM 1705 C CA . ALA A 1 220 ? -16.416 8.247 4.466 1.00 95.38 220 ALA A CA 1
ATOM 1706 C C . ALA A 1 220 ? -17.902 7.953 4.207 1.00 95.38 220 ALA A C 1
ATOM 1708 O O . ALA A 1 220 ? -18.248 7.217 3.293 1.00 95.38 220 ALA A O 1
ATOM 1709 N N . ARG A 1 221 ? -18.804 8.514 5.017 1.00 95.56 221 ARG A N 1
ATOM 1710 C CA . ARG A 1 221 ? -20.260 8.346 4.869 1.00 95.56 221 ARG A CA 1
ATOM 1711 C C . ARG A 1 221 ? -20.925 9.470 4.080 1.00 95.56 221 ARG A C 1
ATOM 1713 O O . ARG A 1 221 ? -22.130 9.411 3.850 1.00 95.56 221 ARG A O 1
ATOM 1720 N N . SER A 1 222 ? -20.168 10.502 3.708 1.00 94.19 222 SER A N 1
ATOM 1721 C CA . SER A 1 222 ? -20.696 11.681 3.015 1.00 94.19 222 SER A CA 1
ATOM 1722 C C . SER A 1 222 ? -20.984 11.441 1.533 1.00 94.19 222 SER A C 1
ATOM 1724 O O . SER A 1 222 ? -21.640 12.264 0.898 1.00 94.19 222 SER A O 1
ATOM 1726 N N . ASP A 1 223 ? -20.519 10.321 0.980 1.00 91.50 223 ASP A N 1
ATOM 1727 C CA . ASP A 1 223 ? -20.752 9.929 -0.401 1.00 91.50 223 ASP A CA 1
ATOM 1728 C C . ASP A 1 223 ? -21.015 8.422 -0.526 1.00 91.50 223 ASP A C 1
ATOM 1730 O O . ASP A 1 223 ? -20.683 7.635 0.358 1.00 91.50 223 ASP A O 1
ATOM 1734 N N . ALA A 1 224 ? -21.622 8.020 -1.643 1.00 90.56 224 ALA A N 1
ATOM 1735 C CA . ALA A 1 224 ? -22.030 6.634 -1.866 1.00 90.56 224 ALA A CA 1
ATOM 1736 C C . ALA A 1 224 ? -20.861 5.673 -2.149 1.00 90.56 224 ALA A C 1
ATOM 1738 O O . ALA A 1 224 ? -21.016 4.469 -1.962 1.00 90.56 224 ALA A O 1
ATOM 1739 N N . THR A 1 225 ? -19.712 6.175 -2.613 1.00 92.69 225 THR A N 1
ATOM 1740 C CA . THR A 1 225 ? -18.530 5.343 -2.899 1.00 92.69 225 THR A CA 1
ATOM 1741 C C . THR A 1 225 ? -17.748 5.021 -1.628 1.00 92.69 225 THR A C 1
ATOM 1743 O O . THR A 1 225 ? -17.088 3.987 -1.546 1.00 92.69 225 THR A O 1
ATOM 1746 N N . GLY A 1 226 ? -17.818 5.907 -0.631 1.00 92.38 226 GLY A N 1
ATOM 1747 C CA . GLY A 1 226 ? -17.039 5.824 0.598 1.00 92.38 226 GLY A CA 1
ATOM 1748 C C . GLY A 1 226 ? -15.535 6.001 0.390 1.00 92.38 226 GLY A C 1
ATOM 1749 O O . GLY A 1 226 ? -14.752 5.590 1.241 1.00 92.38 226 GLY A O 1
ATOM 1750 N N . LEU A 1 227 ? -15.121 6.590 -0.737 1.00 96.19 227 LEU A N 1
ATOM 1751 C CA . LEU A 1 227 ? -13.713 6.807 -1.084 1.00 96.19 227 LEU A CA 1
ATOM 1752 C C . LEU A 1 227 ? -13.194 8.193 -0.688 1.00 96.19 227 LEU A C 1
ATOM 1754 O O . LEU A 1 227 ? -11.987 8.419 -0.731 1.00 96.19 227 LEU A O 1
ATOM 1758 N N . ARG A 1 228 ? -14.060 9.132 -0.277 1.00 94.31 228 ARG A N 1
ATOM 1759 C CA . ARG A 1 228 ? -13.624 10.496 0.075 1.00 94.31 228 ARG A CA 1
ATOM 1760 C C . ARG A 1 228 ? -12.634 10.541 1.235 1.00 94.31 228 ARG A C 1
ATOM 1762 O O . ARG A 1 228 ? -11.750 11.388 1.217 1.00 94.31 228 ARG A O 1
ATOM 1769 N N . ALA A 1 229 ? -12.784 9.663 2.225 1.00 92.88 229 ALA A N 1
ATOM 1770 C CA . ALA A 1 229 ? -11.859 9.606 3.355 1.00 92.88 229 ALA A CA 1
ATOM 1771 C C . ALA A 1 229 ? -10.483 9.063 2.936 1.00 92.88 229 ALA A C 1
ATOM 1773 O O . ALA A 1 229 ? -9.473 9.686 3.237 1.00 92.88 229 ALA A O 1
ATOM 1774 N N . PHE A 1 230 ? -10.448 8.019 2.102 1.00 95.75 230 PHE A N 1
ATOM 1775 C CA . PHE A 1 230 ? -9.200 7.544 1.496 1.00 95.75 230 PHE A CA 1
ATOM 1776 C C . PHE A 1 230 ? -8.505 8.622 0.658 1.00 95.75 230 PHE A C 1
ATOM 1778 O O . PHE A 1 230 ? -7.301 8.808 0.779 1.00 95.75 230 PHE A O 1
ATOM 1785 N N . ALA A 1 231 ? -9.256 9.379 -0.147 1.00 93.00 231 ALA A N 1
ATOM 1786 C CA . ALA A 1 231 ? -8.692 10.482 -0.922 1.00 93.00 231 ALA A CA 1
ATOM 1787 C C . ALA A 1 231 ? -8.138 11.612 -0.035 1.00 93.00 231 ALA A C 1
ATOM 1789 O O . ALA A 1 231 ? -7.146 12.237 -0.398 1.00 93.00 231 ALA A O 1
ATOM 1790 N N . PHE A 1 232 ? -8.765 11.873 1.116 1.00 90.38 232 PHE A N 1
ATOM 1791 C CA . PHE A 1 232 ? -8.270 12.836 2.101 1.00 90.38 232 PHE A CA 1
ATOM 1792 C C . PHE A 1 232 ? -6.934 12.397 2.716 1.00 90.38 232 PHE A C 1
ATOM 1794 O O . PHE A 1 232 ? -6.051 13.232 2.883 1.00 90.38 232 PHE A O 1
ATOM 1801 N N . ASP A 1 233 ? -6.765 11.098 2.967 1.00 90.25 233 ASP A N 1
ATOM 1802 C CA . ASP A 1 233 ? -5.514 10.499 3.450 1.00 90.25 233 ASP A CA 1
ATOM 1803 C C . ASP A 1 233 ? -4.548 10.121 2.298 1.00 90.25 233 ASP A C 1
ATOM 1805 O O . ASP A 1 233 ? -3.623 9.338 2.490 1.00 90.25 233 ASP A O 1
ATOM 1809 N N . PHE A 1 234 ? -4.754 10.668 1.090 1.00 91.94 234 PHE A N 1
ATOM 1810 C CA . PHE A 1 234 ? -3.940 10.439 -0.118 1.00 91.94 234 PHE A CA 1
ATOM 1811 C C . PHE A 1 234 ? -3.837 8.974 -0.588 1.00 91.94 234 PHE A C 1
ATOM 1813 O O . PHE A 1 234 ? -3.051 8.644 -1.475 1.00 91.94 234 PHE A O 1
ATOM 1820 N N . VAL A 1 235 ? -4.703 8.090 -0.092 1.00 96.31 235 VAL A N 1
ATOM 1821 C CA . VAL A 1 235 ? -4.802 6.694 -0.529 1.00 96.31 235 VAL A CA 1
ATOM 1822 C C . VAL A 1 235 ? -5.641 6.632 -1.804 1.00 96.31 235 VAL A C 1
ATOM 1824 O O . VAL A 1 235 ? -6.864 6.476 -1.782 1.00 96.31 235 VAL A O 1
ATOM 1827 N N . THR A 1 236 ? -4.977 6.778 -2.947 1.00 95.94 236 THR A N 1
ATOM 1828 C CA . THR A 1 236 ? -5.604 6.769 -4.276 1.00 95.94 236 THR A CA 1
ATOM 1829 C C . THR A 1 236 ? -4.803 5.903 -5.253 1.00 95.94 236 THR A C 1
ATOM 1831 O O . THR A 1 236 ? -3.627 5.643 -5.001 1.00 95.94 236 THR A O 1
ATOM 1834 N N . PRO A 1 237 ? -5.410 5.392 -6.343 1.00 97.75 237 PRO A N 1
ATOM 1835 C CA . PRO A 1 237 ? -4.676 4.632 -7.351 1.00 97.75 237 PRO A CA 1
ATOM 1836 C C . PRO A 1 237 ? -3.525 5.457 -7.950 1.00 97.75 237 PRO A C 1
ATOM 1838 O O . PRO A 1 237 ? -3.692 6.641 -8.227 1.00 97.75 237 PRO A O 1
ATOM 1841 N N . LEU A 1 238 ? -2.370 4.826 -8.188 1.00 95.69 238 LEU A N 1
ATOM 1842 C CA . LEU A 1 238 ? -1.251 5.486 -8.866 1.00 95.69 238 LEU A CA 1
ATOM 1843 C C . LEU A 1 238 ? -1.505 5.548 -10.381 1.00 95.69 238 LEU A C 1
ATOM 1845 O O . LEU A 1 238 ? -1.265 4.572 -11.090 1.00 95.69 238 LEU A O 1
ATOM 1849 N N . ASP A 1 239 ? -1.985 6.688 -10.874 1.00 88.62 239 ASP A N 1
ATOM 1850 C CA . ASP A 1 239 ? -2.301 6.863 -12.300 1.00 88.62 239 ASP A CA 1
ATOM 1851 C C . ASP A 1 239 ? -1.159 7.492 -13.127 1.00 88.62 239 ASP A C 1
ATOM 1853 O O . ASP A 1 239 ? -1.145 7.332 -14.345 1.00 88.62 239 ASP A O 1
ATOM 1857 N N . ASP A 1 240 ? -0.197 8.171 -12.489 1.00 89.19 240 ASP A N 1
ATOM 1858 C CA . ASP A 1 240 ? 0.990 8.761 -13.133 1.00 89.19 240 ASP A CA 1
ATOM 1859 C C . ASP A 1 240 ? 2.210 8.597 -12.213 1.00 89.19 240 ASP A C 1
ATOM 1861 O O . ASP A 1 240 ? 2.390 9.341 -11.240 1.00 89.19 240 ASP A O 1
ATOM 1865 N N . ALA A 1 241 ? 3.047 7.597 -12.504 1.00 87.94 241 ALA A N 1
ATOM 1866 C CA . ALA A 1 241 ? 4.242 7.320 -11.715 1.00 87.94 241 ALA A CA 1
ATOM 1867 C C . ALA A 1 241 ? 5.265 8.450 -11.824 1.00 87.94 241 ALA A C 1
ATOM 1869 O O . ALA A 1 241 ? 5.896 8.816 -10.833 1.00 87.94 241 ALA A O 1
ATOM 1870 N N . THR A 1 242 ? 5.415 9.020 -13.018 1.00 85.00 242 THR A N 1
ATOM 1871 C CA . THR A 1 242 ? 6.421 10.049 -13.287 1.00 85.00 242 THR A CA 1
ATOM 1872 C C . THR A 1 242 ? 6.120 11.314 -12.489 1.00 85.00 242 THR A C 1
ATOM 1874 O O . THR A 1 242 ? 7.002 11.857 -11.823 1.00 85.00 242 THR A O 1
ATOM 1877 N N . SER A 1 243 ? 4.868 11.778 -12.500 1.00 85.12 243 SER A N 1
ATOM 1878 C CA . SER A 1 243 ? 4.455 12.945 -11.717 1.00 85.12 243 SER A CA 1
ATOM 1879 C C . SER A 1 243 ? 4.565 12.698 -10.212 1.00 85.12 243 SER A C 1
ATOM 1881 O O . SER A 1 243 ? 4.970 13.606 -9.482 1.00 85.12 243 SER A O 1
ATOM 1883 N N . ALA A 1 244 ? 4.223 11.495 -9.741 1.00 87.25 244 ALA A N 1
ATOM 1884 C CA . ALA A 1 244 ? 4.331 11.145 -8.328 1.00 87.25 244 ALA A CA 1
ATOM 1885 C C . ALA A 1 244 ? 5.793 11.177 -7.849 1.00 87.25 244 ALA A C 1
ATOM 1887 O O . ALA A 1 244 ? 6.101 11.868 -6.878 1.00 87.25 244 ALA A O 1
ATOM 1888 N N . ILE A 1 245 ? 6.702 10.525 -8.583 1.00 85.75 245 ILE A N 1
ATOM 1889 C CA . ILE A 1 245 ? 8.142 10.494 -8.275 1.00 85.75 245 ILE A CA 1
ATOM 1890 C C . ILE A 1 245 ? 8.726 11.911 -8.239 1.00 85.75 245 ILE A C 1
ATOM 1892 O O . ILE A 1 245 ? 9.374 12.293 -7.267 1.00 85.75 245 ILE A O 1
ATOM 1896 N N . LEU A 1 246 ? 8.440 12.731 -9.254 1.00 80.25 246 LEU A N 1
ATOM 1897 C CA . LEU A 1 246 ? 8.991 14.088 -9.340 1.00 80.25 246 LEU A CA 1
ATOM 1898 C C . LEU A 1 246 ? 8.438 15.025 -8.260 1.00 80.25 246 LEU A C 1
ATOM 1900 O O . LEU A 1 246 ? 9.135 15.929 -7.798 1.00 80.25 246 LEU A O 1
ATOM 1904 N N . THR A 1 247 ? 7.190 14.812 -7.842 1.00 82.62 247 THR A N 1
ATOM 1905 C CA . THR A 1 247 ? 6.594 15.561 -6.730 1.00 82.62 247 THR A CA 1
ATOM 1906 C C . THR A 1 247 ? 7.299 15.225 -5.418 1.00 82.62 247 THR A C 1
ATOM 1908 O O . THR A 1 247 ? 7.668 16.144 -4.685 1.00 82.62 247 THR A O 1
ATOM 1911 N N . MET A 1 248 ? 7.552 13.939 -5.151 1.00 83.38 248 MET A N 1
ATOM 1912 C CA . MET A 1 248 ? 8.301 13.502 -3.966 1.00 83.38 248 MET A CA 1
ATOM 1913 C C . MET A 1 248 ? 9.716 14.089 -3.953 1.00 83.38 248 MET A C 1
ATOM 1915 O O . MET A 1 248 ? 10.091 14.741 -2.978 1.00 83.38 248 MET A O 1
ATOM 1919 N N . ALA A 1 249 ? 10.452 13.980 -5.063 1.00 72.81 249 ALA A N 1
ATOM 1920 C CA . ALA A 1 249 ? 11.800 14.541 -5.186 1.00 72.81 249 ALA A CA 1
ATOM 1921 C C . ALA A 1 249 ? 11.823 16.062 -4.922 1.00 72.81 249 ALA A C 1
ATOM 1923 O O . ALA A 1 249 ? 12.667 16.576 -4.180 1.00 72.81 249 ALA A O 1
ATOM 1924 N N . GLY A 1 250 ? 10.842 16.801 -5.457 1.00 68.31 250 GLY A N 1
ATOM 1925 C CA . GLY A 1 250 ? 10.701 18.239 -5.216 1.00 68.31 250 GLY A CA 1
ATOM 1926 C C . GLY A 1 250 ? 10.433 18.595 -3.747 1.00 68.31 250 GLY A C 1
ATOM 1927 O O . GLY A 1 250 ? 10.996 19.566 -3.226 1.00 68.31 250 GLY A O 1
ATOM 1928 N N . VAL A 1 251 ? 9.607 17.805 -3.052 1.00 67.75 251 VAL A N 1
ATOM 1929 C CA . VAL A 1 251 ? 9.339 17.975 -1.614 1.00 67.75 251 VAL A CA 1
ATOM 1930 C C . VAL A 1 251 ? 10.601 17.708 -0.793 1.00 67.75 251 VAL A C 1
ATOM 1932 O O . VAL A 1 251 ? 10.947 18.523 0.070 1.00 67.75 251 VAL A O 1
ATOM 1935 N N . GLN A 1 252 ? 11.326 16.629 -1.090 1.00 65.06 252 GLN A N 1
ATOM 1936 C CA . GLN A 1 252 ? 12.572 16.271 -0.408 1.00 65.06 252 GLN A CA 1
ATOM 1937 C C . GLN A 1 252 ? 13.637 17.366 -0.566 1.00 65.06 252 GLN A C 1
ATOM 1939 O O . GLN A 1 252 ? 14.215 17.825 0.427 1.00 65.06 252 GLN A O 1
ATOM 1944 N N . ALA A 1 253 ? 13.828 17.879 -1.786 1.00 62.03 253 ALA A N 1
ATOM 1945 C CA . ALA A 1 253 ? 14.756 18.977 -2.056 1.00 62.03 253 ALA A CA 1
ATOM 1946 C C . ALA A 1 253 ? 14.408 20.240 -1.243 1.00 62.03 253 ALA A C 1
ATOM 1948 O O . ALA A 1 253 ? 15.284 20.872 -0.638 1.00 62.03 253 ALA A O 1
ATOM 1949 N N . ALA A 1 254 ? 13.119 20.588 -1.157 1.00 57.72 254 ALA A N 1
ATOM 1950 C CA . ALA A 1 254 ? 12.657 21.728 -0.368 1.00 57.72 254 ALA A CA 1
ATOM 1951 C C . ALA A 1 254 ? 12.896 21.535 1.143 1.00 57.72 254 ALA A C 1
ATOM 1953 O O . ALA A 1 254 ? 13.280 22.482 1.840 1.00 57.72 254 ALA A O 1
ATOM 1954 N N . GLN A 1 255 ? 12.699 20.323 1.667 1.00 63.78 255 GLN A N 1
ATOM 1955 C CA . GLN A 1 255 ? 12.957 20.006 3.074 1.00 63.78 255 GLN A CA 1
ATOM 1956 C C . GLN A 1 255 ? 14.456 20.041 3.411 1.00 63.78 255 GLN A C 1
ATOM 1958 O O . GLN A 1 255 ? 14.840 20.616 4.435 1.00 63.78 255 GLN A O 1
ATOM 1963 N N . ALA A 1 256 ? 15.312 19.495 2.543 1.00 61.12 256 ALA A N 1
ATOM 1964 C CA . ALA A 1 256 ? 16.764 19.538 2.703 1.00 61.12 256 ALA A CA 1
ATOM 1965 C C . ALA A 1 256 ? 17.288 20.985 2.735 1.00 61.12 256 ALA A C 1
ATOM 1967 O O . ALA A 1 256 ? 18.054 21.354 3.632 1.00 61.12 256 ALA A O 1
ATOM 1968 N N . ALA A 1 257 ? 16.796 21.841 1.831 1.00 62.81 257 ALA A N 1
ATOM 1969 C CA . ALA A 1 257 ? 17.137 23.263 1.807 1.00 62.81 257 ALA A CA 1
ATOM 1970 C C . ALA A 1 257 ? 16.754 23.980 3.116 1.00 62.81 257 ALA A C 1
ATOM 1972 O O . ALA A 1 257 ? 17.556 24.740 3.666 1.00 62.81 257 ALA A O 1
ATOM 1973 N N . ARG A 1 258 ? 15.565 23.694 3.670 1.00 66.12 258 ARG A N 1
ATOM 1974 C CA . ARG A 1 258 ? 15.124 24.248 4.966 1.00 66.12 258 ARG A CA 1
ATOM 1975 C C . ARG A 1 258 ? 16.011 23.791 6.127 1.00 66.12 258 ARG A C 1
ATOM 1977 O O . ARG A 1 258 ? 16.354 24.608 6.981 1.00 66.12 258 ARG A O 1
ATOM 1984 N N . ARG A 1 259 ? 16.425 22.518 6.156 1.00 62.16 259 ARG A N 1
ATOM 1985 C CA . ARG A 1 259 ? 17.336 21.983 7.191 1.00 62.16 259 ARG A CA 1
ATOM 1986 C C . ARG A 1 259 ? 18.705 22.664 7.145 1.00 62.16 259 ARG A C 1
ATOM 1988 O O . ARG A 1 259 ? 19.221 23.064 8.187 1.00 62.16 259 ARG A O 1
ATOM 1995 N N . LEU A 1 260 ? 19.265 22.863 5.952 1.00 65.50 260 LEU A N 1
ATOM 1996 C CA . LEU A 1 260 ? 20.539 23.571 5.775 1.00 65.50 260 LEU A CA 1
ATOM 1997 C C . LEU A 1 260 ? 20.449 25.040 6.214 1.00 65.50 260 LEU A C 1
ATOM 1999 O O . LEU A 1 260 ? 21.341 25.532 6.908 1.00 65.50 260 LEU A O 1
ATOM 2003 N N . GLN A 1 261 ? 19.348 25.723 5.885 1.00 71.19 261 GLN A N 1
ATOM 2004 C CA . GLN A 1 261 ? 19.100 27.091 6.348 1.00 71.19 261 GLN A CA 1
ATOM 2005 C C . GLN A 1 261 ? 19.007 27.166 7.880 1.00 71.19 261 GLN A C 1
ATOM 2007 O O . GLN A 1 261 ? 19.677 28.006 8.482 1.00 71.19 261 GLN A O 1
ATOM 2012 N N . ALA A 1 262 ? 18.278 26.251 8.527 1.00 64.38 262 ALA A N 1
ATOM 2013 C CA . ALA A 1 262 ? 18.170 26.194 9.988 1.00 64.38 262 ALA A CA 1
ATOM 2014 C C . ALA A 1 262 ? 19.528 25.940 10.678 1.00 64.38 262 ALA A C 1
ATOM 2016 O O . ALA A 1 262 ? 19.866 26.612 11.653 1.00 64.38 262 ALA A O 1
ATOM 2017 N N . LEU A 1 263 ? 20.352 25.040 10.131 1.00 66.31 263 LEU A N 1
ATOM 2018 C CA . LEU A 1 263 ? 21.703 24.760 10.638 1.00 66.31 263 LEU A CA 1
ATOM 2019 C C . LEU A 1 263 ? 22.666 25.944 10.460 1.00 66.31 263 LEU A C 1
ATOM 2021 O O . LEU A 1 263 ? 23.557 26.144 11.286 1.00 66.31 263 LEU A O 1
ATOM 2025 N N . SER A 1 264 ? 22.491 26.743 9.403 1.00 69.06 264 SER A N 1
ATOM 2026 C CA . SER A 1 264 ? 23.279 27.962 9.172 1.00 69.06 264 SER A CA 1
ATOM 2027 C C . SER A 1 264 ? 22.856 29.137 10.067 1.00 69.06 264 SER A C 1
ATOM 2029 O O . SER A 1 264 ? 23.686 29.979 10.410 1.00 69.06 264 SER A O 1
ATOM 2031 N N . ALA A 1 265 ? 21.588 29.175 10.489 1.00 64.75 265 ALA A N 1
ATOM 2032 C CA . ALA A 1 265 ? 21.046 30.200 11.379 1.00 64.75 265 ALA A CA 1
ATOM 2033 C C . ALA A 1 265 ? 21.400 29.960 12.859 1.00 64.75 265 ALA A C 1
ATOM 2035 O O . ALA A 1 265 ? 21.532 30.921 13.609 1.00 64.75 265 ALA A O 1
ATOM 2036 N N . GLY A 1 266 ? 21.614 28.704 13.271 1.00 47.41 266 GLY A N 1
ATOM 2037 C CA . GLY A 1 266 ? 21.994 28.329 14.642 1.00 47.41 266 GLY A CA 1
ATOM 2038 C C . GLY A 1 266 ? 23.486 28.461 14.994 1.00 47.41 266 GLY A C 1
ATOM 2039 O O . GLY A 1 266 ? 23.877 28.063 16.086 1.00 47.41 266 GLY A O 1
ATOM 2040 N N . ARG A 1 267 ? 24.334 28.980 14.092 1.00 51.69 267 ARG A N 1
ATOM 2041 C CA . ARG A 1 267 ? 25.779 29.217 14.325 1.00 51.69 267 ARG A CA 1
ATOM 2042 C C . ARG A 1 267 ? 26.143 30.700 14.534 1.00 51.69 267 ARG A C 1
ATOM 2044 O O . ARG A 1 267 ? 27.282 31.076 14.262 1.00 51.69 267 ARG A O 1
ATOM 2051 N N . ARG A 1 268 ? 25.200 31.548 14.954 1.00 43.94 268 ARG A N 1
ATOM 2052 C CA . ARG A 1 268 ? 25.449 32.970 15.261 1.00 43.94 268 ARG A CA 1
ATOM 2053 C C . ARG A 1 268 ? 25.287 33.266 16.739 1.00 43.94 268 ARG A C 1
ATOM 2055 O O . ARG A 1 268 ? 24.362 32.681 17.340 1.00 43.94 268 ARG A O 1
#

Organism: NCBI:txid1473586